Protein AF-A0A1H8XSQ6-F1 (afdb_monomer)

Solvent-accessible surface area (backbone atoms only — not comparable to full-atom values): 17577 Å² total; per-residue (Å²): 137,88,82,88,86,86,89,81,90,85,82,91,80,94,76,82,90,75,93,76,80,83,74,67,70,62,52,58,54,51,51,51,50,52,51,54,62,70,47,54,64,24,29,29,38,31,25,42,84,26,54,38,38,36,43,35,51,24,40,49,48,65,79,37,50,94,35,45,37,33,37,37,33,52,46,86,53,29,71,94,56,48,23,64,68,37,42,53,51,50,44,39,75,55,22,32,74,87,45,48,65,45,48,36,35,34,50,49,42,36,58,62,40,52,78,49,28,74,62,51,9,58,75,60,70,16,73,88,36,49,44,19,32,58,58,74,60,43,30,60,76,71,70,42,52,66,49,77,37,78,46,69,70,36,72,67,43,50,47,51,34,57,76,45,56,20,32,27,37,35,36,51,57,50,94,72,78,64,45,71,70,48,35,63,57,13,83,65,27,35,35,35,54,41,54,22,55,71,51,48,45,24,58,54,66,23,37,49,51,27,59,65,42,96,76,60,66,48,16,19,25,34,23,35,59,44,90,50,78,76,58,30,16,42,68,46,73,47,79,47,94,70,66,95,82,54,23,26,48,58,46,34,29,56,25,34,49,60,34,45,64,56,45,50,55,53,52,55,48,20,42,72,71,73,47,69,78,73,42,56,78,69,76,80,56,79,80,33,65,77,58,40,50,66,55,55,51,49,29,50,75,72,73,46,41,54,59,55,75,66,50,47,50,47,19,67,40,50,33,29,66,130

Sequence (322 aa):
MVNRGYLMRSSIPRAFFRRTDIRLVGKCSREKNLVAEKARLRIALFTLEALPNARAVRRFVADNAARIAFVGLSDPERPSTGGLTGQVRRHLGRSGPGFLPYLAVNFGLPDLARGLAPATQALAGSRDVPEATPLRTLCRRLGLPHATITDVNGPETTGHLRQHRADLILSFHFDQIFDAATLAAAPGGGLNVHPSLLPRHRGPVPTLHALLDETPQFGVTVHRLAPEIDAGGILAQETVALPPDVTASRAAVLLHEAGRPLLERVLVEAERSGALPEGRRVPVLPYCGFPSPAQLRDLKRRGRRLVDAGDLREALSLSLKP

Mean predicted aligned error: 8.47 Å

Structure (mmCIF, N/CA/C/O backbone):
data_AF-A0A1H8XSQ6-F1
#
_entry.id   AF-A0A1H8XSQ6-F1
#
loop_
_atom_site.group_PDB
_atom_site.id
_atom_site.type_symbol
_atom_site.label_atom_id
_atom_site.label_alt_id
_atom_site.label_comp_id
_atom_site.label_asym_id
_atom_site.label_entity_id
_atom_site.label_seq_id
_atom_site.pdbx_PDB_ins_code
_atom_site.Cartn_x
_atom_site.Cartn_y
_atom_site.Cartn_z
_atom_site.occupancy
_atom_site.B_iso_or_equiv
_atom_site.auth_seq_id
_atom_site.auth_comp_id
_atom_site.auth_asym_id
_atom_site.auth_atom_id
_atom_site.pdbx_PDB_model_num
ATOM 1 N N . MET A 1 1 ? -79.400 -34.664 -4.178 1.00 36.75 1 MET A N 1
ATOM 2 C CA . MET A 1 1 ? -78.591 -35.800 -3.676 1.00 36.75 1 MET A CA 1
ATOM 3 C C . MET A 1 1 ? -77.567 -35.222 -2.706 1.00 36.75 1 MET A C 1
ATOM 5 O O . MET A 1 1 ? -76.589 -34.649 -3.146 1.00 36.75 1 MET A O 1
ATOM 9 N N . VAL A 1 2 ? -77.949 -34.924 -1.463 1.00 31.39 2 VAL A N 1
ATOM 10 C CA . VAL A 1 2 ? -77.867 -35.794 -0.270 1.00 31.39 2 VAL A CA 1
ATOM 11 C C . VAL A 1 2 ? -76.475 -36.410 -0.085 1.00 31.39 2 VAL A C 1
ATOM 13 O O . VAL A 1 2 ? -76.190 -37.431 -0.694 1.00 31.39 2 VAL A O 1
ATOM 16 N N . ASN A 1 3 ? -75.672 -35.850 0.828 1.00 27.50 3 ASN A N 1
ATOM 17 C CA . ASN A 1 3 ? -75.312 -36.612 2.024 1.00 27.50 3 ASN A CA 1
ATOM 18 C C . ASN A 1 3 ? -74.966 -35.716 3.231 1.00 27.50 3 ASN A C 1
ATOM 20 O O . ASN A 1 3 ? -74.269 -34.712 3.114 1.00 27.50 3 ASN A O 1
ATOM 24 N N . ARG A 1 4 ? -75.531 -36.114 4.377 1.00 35.56 4 ARG A N 1
ATOM 25 C CA . ARG A 1 4 ? -75.310 -35.648 5.761 1.00 35.56 4 ARG A CA 1
ATOM 26 C C . ARG A 1 4 ? -73.863 -35.980 6.173 1.00 35.56 4 ARG A C 1
ATOM 28 O O . ARG A 1 4 ? -73.291 -36.895 5.604 1.00 35.56 4 ARG A O 1
ATOM 35 N N . GLY A 1 5 ? -73.190 -35.374 7.143 1.00 29.86 5 GLY A N 1
ATOM 36 C CA . GLY A 1 5 ? -73.531 -34.580 8.323 1.00 29.86 5 GLY A CA 1
ATOM 37 C C . GLY A 1 5 ? -72.442 -34.876 9.373 1.00 29.86 5 GLY A C 1
ATOM 38 O O . GLY A 1 5 ? -71.794 -35.905 9.263 1.00 29.86 5 GLY A O 1
ATOM 39 N N . TYR A 1 6 ? -72.201 -33.979 10.331 1.00 31.69 6 TYR A N 1
ATOM 40 C CA . TYR A 1 6 ? -71.983 -34.274 11.761 1.00 31.69 6 TYR A CA 1
ATOM 41 C C . TYR A 1 6 ? -71.671 -32.961 12.499 1.00 31.69 6 TYR A C 1
ATOM 43 O O . TYR A 1 6 ? -70.653 -32.313 12.271 1.00 31.69 6 TYR A O 1
ATOM 51 N N . LEU A 1 7 ? -72.598 -32.570 13.376 1.00 32.84 7 LEU A N 1
ATOM 52 C CA . LEU A 1 7 ? -72.401 -31.576 14.426 1.00 32.84 7 LEU A CA 1
ATOM 53 C C . LEU A 1 7 ? -71.706 -32.253 15.613 1.00 32.84 7 LEU A C 1
ATOM 55 O O . LEU A 1 7 ? -72.159 -33.310 16.044 1.00 32.84 7 LEU A O 1
ATOM 59 N N . MET A 1 8 ? -70.744 -31.572 16.230 1.00 31.00 8 MET A N 1
ATOM 60 C CA . MET A 1 8 ? -70.485 -31.670 17.670 1.00 31.00 8 MET A CA 1
ATOM 61 C C . MET A 1 8 ? -70.149 -30.269 18.189 1.00 31.00 8 MET A C 1
ATOM 63 O O . MET A 1 8 ? -69.201 -29.628 17.741 1.00 31.00 8 MET A O 1
ATOM 67 N N . ARG A 1 9 ? -70.987 -29.777 19.107 1.00 36.34 9 ARG A N 1
ATOM 68 C CA . ARG A 1 9 ? -70.736 -28.591 19.931 1.00 36.34 9 ARG A CA 1
ATOM 69 C C . ARG A 1 9 ? -69.816 -28.994 21.082 1.00 36.34 9 ARG A C 1
ATOM 71 O O . ARG A 1 9 ? -70.093 -29.988 21.743 1.00 36.34 9 ARG A O 1
ATOM 78 N N . SER A 1 10 ? -68.836 -28.160 21.411 1.00 32.66 10 SER A N 1
ATOM 79 C CA . SER A 1 10 ? -68.232 -28.137 22.745 1.00 32.66 10 SER A CA 1
ATOM 80 C C . SER A 1 10 ? -67.852 -26.709 23.130 1.00 32.66 10 SER A C 1
ATOM 82 O O . SER A 1 10 ? -67.419 -25.903 22.311 1.00 32.66 10 SER A O 1
ATOM 84 N N . SER A 1 11 ? -68.104 -26.407 24.389 1.00 32.34 11 SER A N 1
ATOM 85 C CA . SER A 1 11 ? -68.251 -25.102 25.021 1.00 32.34 11 SER A CA 1
ATOM 86 C C . SER A 1 11 ? -67.067 -24.757 25.945 1.00 32.34 11 SER A C 1
ATOM 88 O O . SER A 1 11 ? -66.371 -25.670 26.378 1.00 32.34 11 SER A O 1
ATOM 90 N N . ILE A 1 12 ? -67.003 -23.476 26.375 1.00 37.00 12 ILE A N 1
ATOM 91 C CA . ILE A 1 12 ? -66.309 -22.915 27.578 1.00 37.00 12 ILE A CA 1
ATOM 92 C C . ILE A 1 12 ? -64.835 -22.451 27.343 1.00 37.00 12 ILE A C 1
ATOM 94 O O . ILE A 1 12 ? -64.107 -23.153 26.653 1.00 37.00 12 ILE A O 1
ATOM 98 N N . PRO A 1 13 ? -64.296 -21.362 27.966 1.00 36.56 13 PRO A N 1
ATOM 99 C CA . PRO A 1 13 ? -64.831 -20.031 28.319 1.00 36.56 13 PRO A CA 1
ATOM 100 C C . PRO A 1 13 ? -63.893 -18.845 27.926 1.00 36.56 13 PRO A C 1
ATOM 102 O O . PRO A 1 13 ? -62.706 -19.000 27.649 1.00 36.56 13 PRO A O 1
ATOM 105 N N . ARG A 1 14 ? -64.406 -17.607 28.015 1.00 43.34 14 ARG A N 1
ATOM 106 C CA . ARG A 1 14 ? -63.604 -16.364 28.046 1.00 43.34 14 ARG A CA 1
ATOM 107 C C . ARG A 1 14 ? -62.792 -16.279 29.349 1.00 43.34 14 ARG A C 1
ATOM 109 O O . ARG A 1 14 ? -63.392 -16.236 30.419 1.00 43.34 14 ARG A O 1
ATOM 116 N N . ALA A 1 15 ? -61.467 -16.147 29.259 1.00 34.62 15 ALA A N 1
ATOM 117 C CA . ALA A 1 15 ? -60.598 -15.829 30.394 1.00 34.62 15 ALA A CA 1
ATOM 118 C C . ALA A 1 15 ? -59.695 -14.613 30.096 1.00 34.62 15 ALA A C 1
ATOM 120 O O . ALA A 1 15 ? -58.801 -14.660 29.261 1.00 34.62 15 ALA A O 1
ATOM 121 N N . PHE A 1 16 ? -60.003 -13.513 30.788 1.00 32.00 16 PHE A N 1
ATOM 122 C CA . PHE A 1 16 ? -59.086 -12.571 31.444 1.00 32.00 16 PHE A CA 1
ATOM 123 C C . PHE A 1 16 ? -57.722 -12.266 30.776 1.00 32.00 16 PHE A C 1
ATOM 125 O O . PHE A 1 16 ? -56.713 -12.913 31.043 1.00 32.00 16 PHE A O 1
ATOM 132 N N . PHE A 1 17 ? -57.646 -11.158 30.029 1.00 31.95 17 PHE A N 1
ATOM 133 C CA . PHE A 1 17 ? -56.374 -10.486 29.732 1.00 31.95 17 PHE A CA 1
ATOM 134 C C . PHE A 1 17 ? -55.881 -9.742 30.987 1.00 31.95 17 PHE A C 1
ATOM 136 O O . PHE A 1 17 ? -56.390 -8.669 31.316 1.00 31.95 17 PHE A O 1
ATOM 143 N N . ARG A 1 18 ? -54.872 -10.276 31.690 1.00 32.66 18 ARG A N 1
ATOM 144 C CA . ARG A 1 18 ? -54.046 -9.468 32.604 1.00 32.66 18 ARG A CA 1
ATOM 145 C C . ARG A 1 18 ? -52.914 -8.819 31.812 1.00 32.66 18 ARG A C 1
ATOM 147 O O . ARG A 1 18 ? -52.098 -9.497 31.200 1.00 32.66 18 ARG A O 1
ATOM 154 N N . ARG A 1 19 ? -52.882 -7.484 31.849 1.00 40.53 19 ARG A N 1
ATOM 155 C CA . ARG A 1 19 ? -51.744 -6.646 31.457 1.00 40.53 19 ARG A CA 1
ATOM 156 C C . ARG A 1 19 ? -50.554 -6.942 32.372 1.00 40.53 19 ARG A C 1
ATOM 158 O O . ARG A 1 19 ? -50.522 -6.417 33.478 1.00 40.53 19 ARG A O 1
ATOM 165 N N . THR A 1 20 ? -49.568 -7.683 31.891 1.00 40.84 20 THR A N 1
ATOM 166 C CA . THR A 1 20 ? -48.184 -7.604 32.383 1.00 40.84 20 THR A CA 1
ATOM 167 C C . THR A 1 20 ? -47.249 -8.186 31.324 1.00 40.84 20 THR A C 1
ATOM 169 O O . THR A 1 20 ? -47.636 -9.106 30.618 1.00 40.84 20 THR A O 1
ATOM 172 N N . ASP A 1 21 ? -46.050 -7.610 31.215 1.00 35.81 21 ASP A N 1
ATOM 173 C CA . ASP A 1 21 ? -44.918 -8.027 30.365 1.00 35.81 21 ASP A CA 1
ATOM 174 C C . ASP A 1 21 ? -44.766 -7.414 28.962 1.00 35.81 21 ASP A C 1
ATOM 176 O O . ASP A 1 21 ? -44.547 -8.092 27.966 1.00 35.81 21 ASP A O 1
ATOM 180 N N . ILE A 1 22 ? -44.706 -6.077 28.906 1.00 39.78 22 ILE A N 1
ATOM 181 C CA . ILE A 1 22 ? -44.074 -5.334 27.788 1.00 39.78 22 ILE A CA 1
ATOM 182 C C . ILE A 1 22 ? -42.597 -4.966 28.096 1.00 39.78 22 ILE A C 1
ATOM 184 O O . ILE A 1 22 ? -41.904 -4.372 27.275 1.00 39.78 22 ILE A O 1
ATOM 188 N N . ARG A 1 23 ? -42.035 -5.351 29.255 1.00 36.19 23 ARG A N 1
ATOM 189 C CA . ARG A 1 23 ? -40.666 -4.936 29.652 1.00 36.19 23 ARG A CA 1
ATOM 190 C C . ARG A 1 23 ? -39.525 -5.899 29.292 1.00 36.19 23 ARG A C 1
ATOM 192 O O . ARG A 1 23 ? -38.370 -5.509 29.441 1.00 36.19 23 ARG A O 1
ATOM 199 N N . LEU A 1 24 ? -39.796 -7.101 28.778 1.00 39.38 24 LEU A N 1
ATOM 200 C CA . LEU A 1 24 ? -38.745 -8.096 28.483 1.00 39.38 24 LEU A CA 1
ATOM 201 C C . LEU A 1 24 ? -38.254 -8.100 27.023 1.00 39.38 24 LEU A C 1
ATOM 203 O O . LEU A 1 24 ? -37.136 -8.538 26.759 1.00 39.38 24 LEU A O 1
ATOM 207 N N . VAL A 1 25 ? -39.012 -7.530 26.080 1.00 42.19 25 VAL A N 1
ATOM 208 C CA . VAL A 1 25 ? -38.640 -7.525 24.648 1.00 42.19 25 VAL A CA 1
ATOM 209 C C . VAL A 1 25 ? -37.576 -6.456 24.320 1.00 42.19 25 VAL A C 1
ATOM 211 O O . VAL A 1 25 ? -36.799 -6.615 23.383 1.00 42.19 25 VAL A O 1
ATOM 214 N N . GLY A 1 26 ? -37.465 -5.397 25.134 1.00 36.75 26 GLY A N 1
ATOM 215 C CA . GLY A 1 26 ? -36.504 -4.301 24.925 1.00 36.75 26 GLY A CA 1
ATOM 216 C C . GLY A 1 26 ? -35.084 -4.542 25.459 1.00 36.75 26 GLY A C 1
ATOM 217 O O . GLY A 1 26 ? -34.149 -3.886 25.002 1.00 36.75 26 GLY A O 1
ATOM 218 N N . LYS A 1 27 ? -34.893 -5.475 26.407 1.00 41.41 27 LYS A N 1
ATOM 219 C CA . LYS A 1 27 ? -33.558 -5.823 26.935 1.00 41.41 27 LYS A CA 1
ATOM 220 C C . LYS A 1 27 ? -32.793 -6.746 25.987 1.00 41.41 27 LYS A C 1
ATOM 222 O O . LYS A 1 27 ? -31.638 -6.470 25.695 1.00 41.41 27 LYS A O 1
ATOM 227 N N . CYS A 1 28 ? -33.460 -7.755 25.422 1.00 45.88 28 CYS A N 1
ATOM 228 C CA . CYS A 1 28 ? -32.834 -8.720 24.514 1.00 45.88 28 CYS A CA 1
ATOM 229 C C . CYS A 1 28 ? -32.367 -8.080 23.191 1.00 45.88 28 CYS A C 1
ATOM 231 O O . CYS A 1 28 ? -31.318 -8.455 22.676 1.00 45.88 28 CYS A O 1
ATOM 233 N N . SER A 1 29 ? -33.089 -7.085 22.650 1.00 51.03 29 SER A N 1
ATOM 234 C CA . SER A 1 29 ? -32.652 -6.373 21.435 1.00 51.03 29 SER A CA 1
ATOM 235 C C . SER A 1 29 ? -31.520 -5.379 21.706 1.00 51.03 29 SER A C 1
ATOM 237 O O . SER A 1 29 ? -30.595 -5.291 20.905 1.00 51.03 29 SER A O 1
ATOM 239 N N . ARG A 1 30 ? -31.535 -4.681 22.853 1.00 46.16 30 ARG A N 1
ATOM 240 C CA . ARG A 1 30 ? -30.425 -3.811 23.270 1.00 46.16 30 ARG A CA 1
ATOM 241 C C . ARG A 1 30 ? -29.169 -4.601 23.603 1.00 46.16 30 ARG A C 1
ATOM 243 O O . ARG A 1 30 ? -28.111 -4.184 23.170 1.00 46.16 30 ARG A O 1
ATOM 250 N N . GLU A 1 31 ? -29.265 -5.730 24.301 1.00 45.09 31 GLU A N 1
ATOM 251 C CA . GLU A 1 31 ? -28.113 -6.593 24.595 1.00 45.09 31 GLU A CA 1
ATOM 252 C C . GLU A 1 31 ? -27.569 -7.266 23.333 1.00 45.09 31 GLU A C 1
ATOM 254 O O . GLU A 1 31 ? -26.360 -7.265 23.140 1.00 45.09 31 GLU A O 1
ATOM 259 N N . LYS A 1 32 ? -28.422 -7.744 22.414 1.00 46.38 32 LYS A N 1
ATOM 260 C CA . LYS A 1 32 ? -27.969 -8.242 21.102 1.00 46.38 32 LYS A CA 1
ATOM 261 C C . LYS A 1 32 ? -27.308 -7.152 20.259 1.00 46.38 32 LYS A C 1
ATOM 263 O O . LYS A 1 32 ? -26.291 -7.428 19.639 1.00 46.38 32 LYS A O 1
ATOM 268 N N . ASN A 1 33 ? -27.829 -5.924 20.276 1.00 46.09 33 ASN A N 1
ATOM 269 C CA . ASN A 1 33 ? -27.205 -4.789 19.593 1.00 46.09 33 ASN A CA 1
ATOM 270 C C . ASN A 1 33 ? -25.902 -4.343 20.272 1.00 46.09 33 ASN A C 1
ATOM 272 O O . ASN A 1 33 ? -24.965 -3.988 19.573 1.00 46.09 33 ASN A O 1
ATOM 276 N N . LEU A 1 34 ? -25.800 -4.420 21.603 1.00 43.16 34 LEU A N 1
ATOM 277 C CA . LEU A 1 34 ? -24.568 -4.122 22.341 1.00 43.16 34 LEU A CA 1
ATOM 278 C C . LEU A 1 34 ? -23.496 -5.199 22.119 1.00 43.16 34 LEU A C 1
ATOM 280 O O . LEU A 1 34 ? -22.315 -4.880 22.052 1.00 43.16 34 LEU A O 1
ATOM 284 N N . VAL A 1 35 ? -23.899 -6.470 22.004 1.00 47.19 35 VAL A N 1
ATOM 285 C CA . VAL A 1 35 ? -23.025 -7.604 21.659 1.00 47.19 35 VAL A CA 1
ATOM 286 C C . VAL A 1 35 ? -22.601 -7.529 20.189 1.00 47.19 35 VAL A C 1
ATOM 288 O O . VAL A 1 35 ? -21.437 -7.767 19.893 1.00 47.19 35 VAL A O 1
ATOM 291 N N . ALA A 1 36 ? -23.496 -7.122 19.283 1.00 48.22 36 ALA A N 1
ATOM 292 C CA . ALA A 1 36 ? -23.180 -6.888 17.873 1.00 48.22 36 ALA A CA 1
ATOM 293 C C . ALA A 1 36 ? -22.273 -5.660 17.660 1.00 48.22 36 ALA A C 1
ATOM 295 O O . ALA A 1 36 ? -21.377 -5.714 16.822 1.00 48.22 36 ALA A O 1
ATOM 296 N N . GLU A 1 37 ? -22.438 -4.582 18.438 1.00 48.28 37 GLU A N 1
ATOM 297 C CA . GLU A 1 37 ? -21.493 -3.452 18.458 1.00 48.28 37 GLU A CA 1
ATOM 298 C C . GLU A 1 37 ? -20.144 -3.831 19.082 1.00 48.28 37 GLU A C 1
ATOM 300 O O . GLU A 1 37 ? -19.111 -3.351 18.624 1.00 48.28 37 GLU A O 1
ATOM 305 N N . LYS A 1 38 ? -20.124 -4.714 20.092 1.00 50.00 38 LYS A N 1
ATOM 306 C CA . LYS A 1 38 ? -18.882 -5.243 20.683 1.00 50.00 38 LYS A CA 1
ATOM 307 C C . LYS A 1 38 ? -18.125 -6.219 19.778 1.00 50.00 38 LYS A C 1
ATOM 309 O O . LYS A 1 38 ? -16.949 -6.448 20.029 1.00 50.00 38 LYS A O 1
ATOM 314 N N . ALA A 1 39 ? -18.782 -6.819 18.785 1.00 58.72 39 ALA A N 1
ATOM 315 C CA . ALA A 1 39 ? -18.199 -7.859 17.933 1.00 58.72 39 ALA A CA 1
ATOM 316 C C . ALA A 1 39 ? -17.478 -7.316 16.688 1.00 58.72 39 ALA A C 1
ATOM 318 O O . ALA A 1 39 ? -16.852 -8.083 15.959 1.00 58.72 39 ALA A O 1
ATOM 319 N N . ARG A 1 40 ? -17.587 -6.013 16.406 1.00 79.62 40 ARG A N 1
ATOM 320 C CA . ARG A 1 40 ? -17.101 -5.431 15.154 1.00 79.62 40 ARG A CA 1
ATOM 321 C C . ARG A 1 40 ? -15.715 -4.822 15.346 1.00 79.62 40 ARG A C 1
ATOM 323 O O . ARG A 1 40 ? -15.549 -3.927 16.171 1.00 79.62 40 ARG A O 1
ATOM 330 N N . LEU A 1 41 ? -14.735 -5.303 14.581 1.00 90.06 41 LEU A N 1
ATOM 331 C CA . LEU A 1 41 ? -13.342 -4.864 14.688 1.00 90.06 41 LEU A CA 1
ATOM 332 C C . LEU A 1 41 ? -13.223 -3.369 14.376 1.00 90.06 41 LEU A C 1
ATOM 334 O O . LEU A 1 41 ? -13.628 -2.916 13.303 1.00 90.06 41 LEU A O 1
ATOM 338 N N . ARG A 1 42 ? -12.623 -2.607 15.294 1.00 96.12 42 ARG A N 1
ATOM 339 C CA . ARG A 1 42 ? -12.323 -1.185 15.110 1.00 96.12 42 ARG A CA 1
ATOM 340 C C . ARG A 1 42 ? -10.978 -1.021 14.410 1.00 96.12 42 ARG A C 1
ATOM 342 O O . ARG A 1 42 ? -9.921 -1.218 15.004 1.00 96.12 42 ARG A O 1
ATOM 349 N N . ILE A 1 43 ? -11.012 -0.657 13.136 1.00 98.00 43 ILE A N 1
ATOM 350 C CA . ILE A 1 43 ? -9.840 -0.637 12.258 1.00 98.00 43 ILE A CA 1
ATOM 351 C C . ILE A 1 43 ? -9.169 0.739 12.291 1.00 98.00 43 ILE A C 1
ATOM 353 O O . ILE A 1 43 ? -9.806 1.758 12.015 1.00 98.00 43 ILE A O 1
ATOM 357 N N . ALA A 1 44 ? -7.868 0.766 12.566 1.00 98.56 44 ALA A N 1
ATOM 358 C CA . ALA A 1 44 ? -6.990 1.882 12.241 1.00 98.56 44 ALA A CA 1
ATOM 359 C C . ALA A 1 44 ? -6.315 1.609 10.892 1.00 98.56 44 ALA A C 1
ATOM 361 O O . ALA A 1 44 ? -5.407 0.783 10.792 1.00 98.56 44 ALA A O 1
ATOM 362 N N . LEU A 1 45 ? -6.790 2.279 9.843 1.00 98.81 45 LEU A N 1
ATOM 363 C CA . LEU A 1 45 ? -6.250 2.158 8.491 1.00 98.81 45 LEU A CA 1
ATOM 364 C C . LEU A 1 45 ? -5.046 3.088 8.330 1.00 98.81 45 LEU A C 1
ATOM 366 O O . LEU A 1 45 ? -5.170 4.285 8.558 1.00 98.81 45 LEU A O 1
ATOM 370 N N . PHE A 1 46 ? -3.926 2.561 7.853 1.00 98.75 46 PHE A N 1
ATOM 371 C CA . PHE A 1 46 ? -2.735 3.315 7.484 1.00 98.75 46 PHE A CA 1
ATOM 372 C C . PHE A 1 46 ? -2.437 3.130 6.002 1.00 98.75 46 PHE A C 1
ATOM 374 O O . PHE A 1 46 ? -2.408 2.008 5.490 1.00 98.75 46 PHE A O 1
ATOM 381 N N . THR A 1 47 ? -2.235 4.239 5.297 1.00 98.56 47 THR A N 1
ATOM 382 C CA . THR A 1 47 ? -2.047 4.217 3.846 1.00 98.56 47 THR A CA 1
ATOM 383 C C . THR A 1 47 ? -1.259 5.428 3.357 1.00 98.56 47 THR A C 1
ATOM 385 O O . THR A 1 47 ? -1.412 6.540 3.864 1.00 98.56 47 THR A O 1
ATOM 388 N N . LEU A 1 48 ? -0.406 5.211 2.362 1.00 96.94 48 LEU A N 1
ATOM 389 C CA . LEU A 1 48 ? 0.080 6.250 1.469 1.00 96.94 48 LEU A CA 1
ATOM 390 C C . LEU A 1 48 ? -0.867 6.257 0.264 1.00 96.94 48 LEU A C 1
ATOM 392 O O . LEU A 1 48 ? -0.904 5.305 -0.512 1.00 96.94 48 LEU A O 1
ATOM 396 N N . GLU A 1 49 ? -1.695 7.292 0.136 1.00 96.06 49 GLU A N 1
ATOM 397 C CA . GLU A 1 49 ? -2.624 7.390 -0.992 1.00 96.06 49 GLU A CA 1
ATOM 398 C C . GLU A 1 49 ? -1.856 7.761 -2.267 1.00 96.06 49 GLU A C 1
ATOM 400 O O . GLU A 1 49 ? -1.350 8.873 -2.389 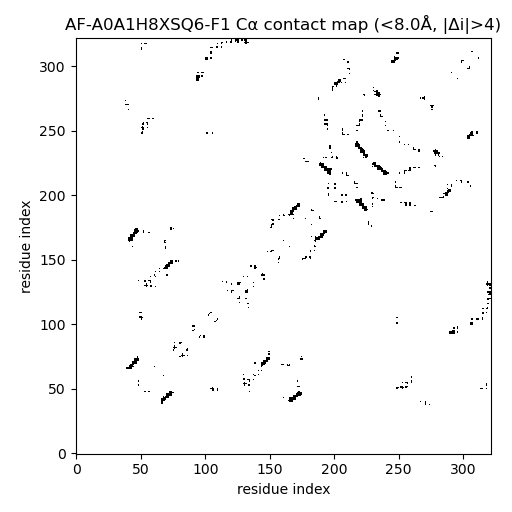1.00 96.06 49 GLU A O 1
ATOM 405 N N . ALA A 1 50 ? -1.819 6.845 -3.228 1.00 95.75 50 ALA A N 1
ATOM 406 C CA . ALA A 1 50 ? -1.123 6.985 -4.499 1.00 95.75 50 ALA A CA 1
AT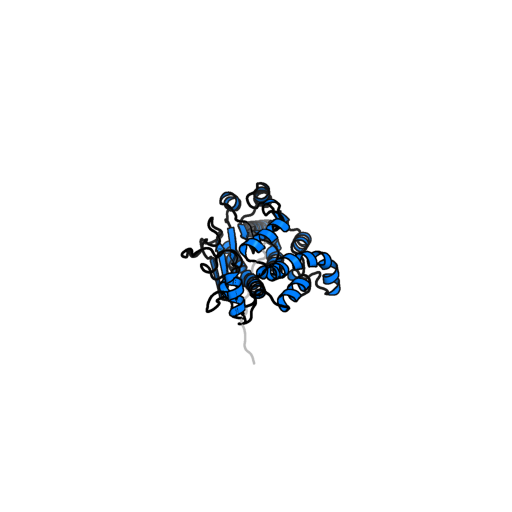OM 407 C C . ALA A 1 50 ? -1.963 6.369 -5.633 1.00 95.75 50 ALA A C 1
ATOM 409 O O . ALA A 1 50 ? -2.967 5.699 -5.384 1.00 95.75 50 ALA A O 1
ATOM 410 N N . LEU A 1 51 ? -1.570 6.562 -6.897 1.00 96.56 51 LEU A N 1
ATOM 411 C CA . LEU A 1 51 ? -2.272 5.944 -8.032 1.00 96.56 51 LEU A CA 1
ATOM 412 C C . LEU A 1 51 ? -2.514 4.429 -7.843 1.00 96.56 51 LEU A C 1
ATOM 414 O O . LEU A 1 51 ? -3.654 4.011 -8.043 1.00 96.56 51 LEU A O 1
ATOM 418 N N . PRO A 1 52 ? -1.526 3.613 -7.402 1.00 97.19 52 PRO A N 1
ATOM 419 C CA . PRO A 1 52 ? -1.689 2.164 -7.287 1.00 97.19 52 PRO A CA 1
ATOM 420 C C . PRO A 1 52 ? -2.824 1.685 -6.387 1.00 97.19 52 PRO A C 1
ATOM 422 O O . PRO A 1 52 ? -3.290 0.567 -6.556 1.00 97.19 52 PRO A O 1
ATOM 425 N N . ASN A 1 53 ? -3.222 2.464 -5.385 1.00 97.44 53 ASN A N 1
ATOM 426 C CA . ASN A 1 53 ? -4.135 2.002 -4.342 1.00 97.44 53 ASN A CA 1
ATOM 427 C C . ASN A 1 53 ? -5.333 2.930 -4.128 1.00 97.44 53 ASN A C 1
ATOM 429 O O . ASN A 1 53 ? -6.303 2.505 -3.507 1.00 97.44 53 ASN A O 1
ATOM 433 N N . ALA A 1 54 ? -5.296 4.174 -4.615 1.00 96.38 54 ALA A N 1
ATOM 434 C CA . ALA A 1 54 ? -6.256 5.210 -4.245 1.00 96.38 54 ALA A CA 1
ATOM 435 C C . ALA A 1 54 ? -7.715 4.778 -4.429 1.00 96.38 54 ALA A C 1
ATOM 437 O O . ALA A 1 54 ? -8.499 4.892 -3.489 1.00 96.38 54 ALA A O 1
ATOM 438 N N . ARG A 1 55 ? -8.093 4.233 -5.593 1.00 95.81 55 ARG A N 1
ATOM 439 C CA . ARG A 1 55 ? -9.476 3.779 -5.834 1.00 95.81 55 ARG A CA 1
ATOM 440 C C . ARG A 1 55 ? -9.866 2.628 -4.907 1.00 95.81 55 ARG A C 1
ATOM 442 O O . ARG A 1 55 ? -10.915 2.695 -4.268 1.00 95.81 55 ARG A O 1
ATOM 449 N N . ALA A 1 56 ? -8.998 1.625 -4.768 1.00 97.75 56 ALA A N 1
ATOM 450 C CA . ALA A 1 56 ? -9.228 0.471 -3.902 1.00 97.75 56 ALA A CA 1
ATOM 451 C C . ALA A 1 56 ? -9.392 0.874 -2.427 1.00 97.75 56 ALA A C 1
ATOM 453 O O . ALA A 1 56 ? -10.336 0.438 -1.767 1.00 97.75 56 ALA A O 1
ATOM 454 N N . VAL A 1 57 ? -8.521 1.752 -1.924 1.00 98.38 57 VAL A N 1
ATOM 455 C CA . VAL A 1 57 ? -8.558 2.247 -0.543 1.00 98.38 57 VAL A CA 1
ATOM 456 C C . VAL A 1 57 ? -9.769 3.140 -0.308 1.00 98.38 57 VAL A C 1
ATOM 458 O O . VAL A 1 57 ? -10.478 2.942 0.672 1.00 98.38 57 VAL A O 1
ATOM 461 N N . ARG A 1 58 ? -10.063 4.094 -1.198 1.00 97.75 58 ARG A N 1
ATOM 462 C CA . ARG A 1 58 ? -11.256 4.951 -1.076 1.00 97.75 58 ARG A CA 1
ATOM 463 C C . ARG A 1 58 ? -12.531 4.119 -1.049 1.00 97.75 58 ARG A C 1
ATOM 465 O O . ARG A 1 58 ? -13.400 4.358 -0.212 1.00 97.75 58 ARG A O 1
ATOM 472 N N . ARG A 1 59 ? -12.624 3.108 -1.920 1.00 97.75 59 ARG A N 1
ATOM 473 C CA . ARG A 1 59 ? -13.759 2.189 -1.918 1.00 97.75 59 ARG A CA 1
ATOM 474 C C . ARG A 1 59 ? -13.831 1.382 -0.627 1.00 97.75 59 ARG A C 1
ATOM 476 O O . ARG A 1 59 ? -14.893 1.319 -0.022 1.00 97.75 59 ARG A O 1
ATOM 483 N N . PHE A 1 60 ? -12.705 0.833 -0.172 1.00 98.38 60 PHE A N 1
ATOM 484 C CA . PHE A 1 60 ? -12.631 0.140 1.112 1.00 98.38 60 PHE A CA 1
ATOM 485 C C . PHE A 1 60 ? -13.127 1.029 2.258 1.00 98.38 60 PHE A C 1
ATOM 487 O O . PHE A 1 60 ? -13.954 0.582 3.045 1.00 98.38 60 PHE A O 1
ATOM 494 N N . VAL A 1 61 ? -12.690 2.291 2.319 1.00 98.44 61 VAL A N 1
ATOM 495 C CA . VAL A 1 61 ? -13.112 3.244 3.354 1.00 98.44 61 VAL A CA 1
ATOM 496 C C . VAL A 1 61 ? -14.606 3.537 3.300 1.00 98.44 61 VAL A C 1
ATOM 498 O O . VAL A 1 61 ? -15.245 3.579 4.348 1.00 98.44 61 VAL A O 1
ATOM 501 N N . ALA A 1 62 ? -15.178 3.701 2.109 1.00 97.56 62 ALA A N 1
ATOM 502 C CA . ALA A 1 62 ? -16.617 3.898 1.966 1.00 97.56 62 ALA A CA 1
ATOM 503 C C . ALA A 1 62 ? -17.421 2.663 2.398 1.00 97.56 62 ALA A C 1
ATOM 505 O O . ALA A 1 62 ? -18.369 2.796 3.170 1.00 97.56 62 ALA A O 1
ATOM 506 N N . ASP A 1 63 ? -17.012 1.469 1.961 1.00 97.12 63 ASP A N 1
ATOM 507 C CA . ASP A 1 63 ? -17.685 0.207 2.294 1.00 97.12 63 ASP A CA 1
ATOM 508 C C . ASP A 1 63 ? -17.563 -0.129 3.798 1.00 97.12 63 ASP A C 1
ATOM 510 O O . ASP A 1 63 ? -18.451 -0.753 4.380 1.00 97.12 63 ASP A O 1
ATOM 514 N N . ASN A 1 64 ? -16.477 0.311 4.448 1.00 97.19 64 ASN A N 1
ATOM 515 C CA . ASN A 1 64 ? -16.130 -0.030 5.829 1.00 97.19 64 ASN A CA 1
ATOM 516 C C . ASN A 1 64 ? -16.182 1.151 6.808 1.00 97.19 64 ASN A C 1
ATOM 518 O O . ASN A 1 64 ? -15.638 1.048 7.907 1.00 97.19 64 ASN A O 1
ATOM 522 N N . ALA A 1 65 ? -16.861 2.252 6.473 1.00 96.75 65 ALA A N 1
ATOM 523 C CA . ALA A 1 65 ? -16.895 3.454 7.313 1.00 96.75 65 ALA A CA 1
ATOM 524 C C . ALA A 1 65 ? -17.313 3.158 8.768 1.00 96.75 65 ALA A C 1
ATOM 526 O O . ALA A 1 65 ? -16.719 3.676 9.706 1.00 96.75 65 ALA A O 1
ATOM 527 N N . ALA A 1 66 ? -18.271 2.246 8.967 1.00 94.81 66 ALA A N 1
ATOM 528 C CA . ALA A 1 66 ? -18.731 1.838 10.297 1.00 94.81 66 ALA A CA 1
ATOM 529 C C . ALA A 1 66 ? -17.702 1.020 11.109 1.00 94.81 66 ALA A C 1
ATOM 531 O O . ALA A 1 66 ? -17.853 0.895 12.322 1.00 94.81 66 ALA A O 1
ATOM 532 N N . ARG A 1 67 ? -16.686 0.437 10.457 1.00 94.50 67 ARG A N 1
ATOM 533 C CA . ARG A 1 67 ? -15.599 -0.327 11.095 1.00 94.50 67 ARG A CA 1
ATOM 534 C C . ARG A 1 67 ? -14.348 0.516 11.332 1.00 94.50 67 ARG A C 1
ATOM 536 O O . ARG A 1 67 ? -13.509 0.152 12.149 1.00 94.50 67 ARG A O 1
ATOM 543 N N . ILE A 1 68 ? -14.188 1.626 10.616 1.00 98.06 68 ILE A N 1
ATOM 544 C CA . ILE A 1 68 ? -12.974 2.440 10.677 1.00 98.06 68 ILE A CA 1
ATOM 545 C C . ILE A 1 68 ? -13.034 3.372 11.883 1.00 98.06 68 ILE A C 1
ATOM 547 O O . ILE A 1 68 ? -13.873 4.264 11.974 1.00 98.06 68 ILE A O 1
ATOM 551 N N . ALA A 1 69 ? -12.097 3.180 12.803 1.00 97.88 69 ALA A N 1
ATOM 552 C CA . ALA A 1 69 ? -11.920 4.030 13.969 1.00 97.88 69 ALA A CA 1
ATOM 553 C C . ALA A 1 69 ? -11.032 5.245 13.677 1.00 97.88 69 ALA A C 1
ATOM 555 O O . ALA A 1 69 ? -11.235 6.309 14.261 1.00 97.88 69 ALA A O 1
ATOM 556 N N . PHE A 1 70 ? -10.048 5.081 12.790 1.00 98.38 70 PHE A N 1
ATOM 557 C CA . PHE A 1 70 ? -9.064 6.105 12.457 1.00 98.38 70 PHE A CA 1
ATOM 558 C C . PHE A 1 70 ? -8.422 5.835 11.089 1.00 98.38 70 PHE A C 1
ATOM 560 O O . PHE A 1 70 ? -8.213 4.678 10.718 1.00 98.38 70 PHE A O 1
ATOM 567 N N . VAL A 1 71 ? -8.077 6.899 10.358 1.00 98.81 71 VAL A N 1
ATOM 568 C CA . VAL A 1 71 ? -7.297 6.828 9.112 1.00 98.81 71 VAL A CA 1
ATOM 569 C C . VAL A 1 71 ? -5.996 7.626 9.243 1.00 98.81 71 VAL A C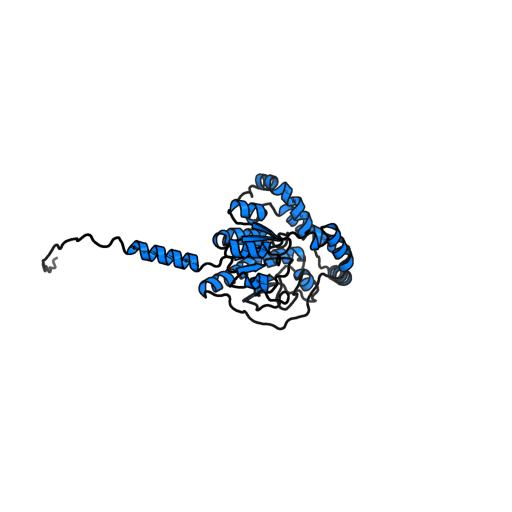 1
ATOM 571 O O . VAL A 1 71 ? -6.006 8.856 9.276 1.00 98.81 71 VAL A O 1
ATOM 574 N N . GLY A 1 72 ? -4.866 6.926 9.268 1.00 98.50 72 GLY A N 1
ATOM 575 C CA . GLY A 1 72 ? -3.526 7.493 9.182 1.00 98.50 72 GLY A CA 1
ATOM 576 C C . GLY A 1 72 ? -3.068 7.625 7.729 1.00 98.50 72 GLY A C 1
ATOM 577 O O . GLY A 1 72 ? -2.867 6.630 7.033 1.00 98.50 72 GLY A O 1
ATOM 578 N N . LEU A 1 73 ? -2.889 8.859 7.266 1.00 98.19 73 LEU A N 1
ATOM 579 C CA . LEU A 1 73 ? -2.368 9.168 5.934 1.00 98.19 73 LEU A CA 1
ATOM 580 C C . LEU A 1 73 ? -0.868 9.410 6.034 1.00 98.19 73 LEU A C 1
ATOM 582 O O . LEU A 1 73 ? -0.463 10.332 6.735 1.00 98.19 73 LEU A O 1
ATOM 586 N N . SER A 1 74 ? -0.041 8.630 5.344 1.00 96.12 74 SER A N 1
ATOM 587 C CA . SER A 1 74 ? 1.400 8.896 5.356 1.00 96.12 74 SER A CA 1
ATOM 588 C C . SER A 1 74 ? 1.724 10.239 4.709 1.00 96.12 74 SER A C 1
ATOM 590 O O . SER A 1 74 ? 1.101 10.624 3.717 1.00 96.12 74 SER A O 1
ATOM 592 N N . ASP A 1 75 ? 2.731 10.918 5.247 1.00 90.12 75 ASP A N 1
ATOM 593 C CA . ASP A 1 75 ? 3.431 11.988 4.547 1.00 90.12 75 ASP A CA 1
ATOM 594 C C . ASP A 1 75 ? 4.696 11.412 3.892 1.00 90.12 75 ASP A C 1
ATOM 596 O O . ASP A 1 75 ? 5.690 11.181 4.595 1.00 90.12 75 ASP A O 1
ATOM 600 N N . PRO A 1 76 ? 4.696 11.151 2.571 1.00 85.25 76 PRO A N 1
ATOM 601 C CA . PRO A 1 76 ? 5.881 10.639 1.897 1.00 85.25 76 PRO A CA 1
ATOM 602 C C . PRO A 1 76 ? 7.027 11.654 1.957 1.00 85.25 76 PRO A C 1
ATOM 604 O O . PRO A 1 76 ? 8.180 11.250 2.029 1.00 85.25 76 PRO A O 1
ATOM 607 N N . GLU A 1 77 ? 6.735 12.958 1.991 1.00 86.88 77 GLU A N 1
ATOM 608 C CA . GLU A 1 77 ? 7.695 14.070 1.985 1.00 86.88 77 GLU A CA 1
ATOM 609 C C . GLU A 1 77 ? 8.079 14.554 3.388 1.00 86.88 77 GLU A C 1
ATOM 611 O O . GLU A 1 77 ? 8.686 15.614 3.553 1.00 86.88 77 GLU A O 1
ATOM 616 N N . ARG A 1 78 ? 7.807 13.742 4.409 1.00 89.81 78 ARG A N 1
ATOM 617 C CA . ARG A 1 78 ? 8.154 14.042 5.799 1.00 89.81 78 ARG A CA 1
ATOM 618 C C . ARG A 1 78 ? 9.647 14.372 5.984 1.00 89.81 78 ARG A C 1
ATOM 620 O O . ARG A 1 78 ? 10.500 13.742 5.340 1.00 89.81 78 ARG A O 1
ATOM 627 N N . PRO A 1 79 ? 10.013 15.266 6.927 1.00 84.75 79 PRO A N 1
ATOM 628 C CA . PRO A 1 79 ? 11.400 15.700 7.137 1.00 84.75 79 PRO A CA 1
ATOM 629 C C . PRO A 1 79 ? 12.403 14.561 7.365 1.00 84.75 79 PRO A C 1
ATOM 631 O O . PRO A 1 79 ? 13.521 14.617 6.856 1.00 84.75 79 PRO A O 1
ATOM 634 N N . SER A 1 80 ? 11.995 13.489 8.054 1.00 85.62 80 SER A N 1
ATOM 635 C CA . SER A 1 80 ? 12.835 12.309 8.317 1.00 85.62 80 SER A CA 1
ATOM 636 C C . SER A 1 80 ? 13.281 11.577 7.043 1.00 85.62 80 SER A C 1
ATOM 638 O O . SER A 1 80 ? 14.290 10.874 7.050 1.00 85.62 80 SER A O 1
ATOM 640 N N . THR A 1 81 ? 12.587 11.775 5.918 1.00 84.56 81 THR A N 1
ATOM 641 C CA . THR A 1 81 ? 12.979 11.225 4.610 1.00 84.56 81 THR A CA 1
ATOM 642 C C . THR A 1 81 ? 13.858 12.173 3.790 1.00 84.56 81 THR A C 1
ATOM 644 O O . THR A 1 81 ? 14.349 11.765 2.730 1.00 84.56 81 THR A O 1
ATOM 647 N N . GLY A 1 82 ? 14.113 13.391 4.281 1.00 85.69 82 GLY A N 1
ATOM 648 C CA . GLY A 1 82 ? 14.810 14.461 3.566 1.00 85.69 82 GLY A CA 1
ATOM 649 C C . GLY A 1 82 ? 13.908 15.288 2.644 1.00 85.69 82 GLY A C 1
ATOM 650 O O . GLY A 1 82 ? 14.422 15.958 1.749 1.00 85.69 82 GLY A O 1
ATOM 651 N N . GLY A 1 83 ? 12.584 15.219 2.821 1.00 89.94 83 GLY A N 1
ATOM 652 C CA . GLY A 1 83 ? 11.624 15.920 1.970 1.00 89.94 83 GLY A CA 1
ATOM 653 C C . GLY A 1 83 ? 11.573 15.390 0.537 1.00 89.94 83 GLY A C 1
ATOM 654 O O . GLY A 1 83 ? 12.155 14.350 0.207 1.00 89.94 83 GLY A O 1
ATOM 655 N N . LEU A 1 84 ? 10.901 16.132 -0.342 1.00 87.12 84 LEU A N 1
ATOM 656 C CA . LEU A 1 84 ? 10.830 15.813 -1.770 1.00 87.12 84 LEU A CA 1
ATOM 657 C C . LEU A 1 84 ? 12.226 15.731 -2.413 1.00 87.12 84 LEU A C 1
ATOM 659 O O . LEU A 1 84 ? 12.546 14.772 -3.116 1.00 87.12 84 LEU A O 1
ATOM 663 N N . THR A 1 85 ? 13.099 16.705 -2.138 1.00 87.50 85 THR A N 1
ATOM 664 C CA . THR A 1 85 ? 14.446 16.773 -2.731 1.00 87.50 85 THR A CA 1
ATOM 665 C C . THR A 1 85 ? 15.333 15.611 -2.283 1.00 87.50 85 THR A C 1
ATOM 667 O O . THR A 1 85 ? 16.002 14.984 -3.111 1.00 87.50 85 THR A O 1
ATOM 670 N N . GLY A 1 86 ? 15.311 15.271 -0.990 1.00 90.25 86 GLY A N 1
ATOM 671 C CA . GLY A 1 86 ? 16.047 14.138 -0.437 1.00 90.25 86 GLY A CA 1
ATOM 672 C C . GLY A 1 86 ? 15.574 12.803 -1.005 1.00 90.25 86 GLY A C 1
ATOM 673 O O . GLY A 1 86 ? 16.400 11.959 -1.363 1.00 90.25 86 GLY A O 1
ATOM 674 N N . GLN A 1 87 ? 14.262 12.625 -1.170 1.00 88.50 87 GLN A N 1
ATOM 675 C CA . GLN A 1 87 ? 13.706 11.433 -1.808 1.00 88.50 87 GLN A CA 1
ATOM 676 C C . GLN A 1 87 ? 14.114 11.308 -3.273 1.00 88.50 87 GLN A C 1
ATOM 678 O O . GLN A 1 87 ? 14.623 10.257 -3.668 1.00 88.50 87 GLN A O 1
ATOM 683 N N . VAL A 1 88 ? 13.957 12.370 -4.068 1.00 89.75 88 VAL A N 1
ATOM 684 C CA . VAL A 1 88 ? 14.363 12.366 -5.481 1.00 89.75 88 VAL A CA 1
ATOM 685 C C . VAL A 1 88 ? 15.846 12.024 -5.604 1.00 89.75 88 VAL A C 1
ATOM 687 O O . VAL A 1 88 ? 16.202 11.121 -6.362 1.00 89.75 88 VAL A O 1
ATOM 690 N N . ARG A 1 89 ? 16.715 12.648 -4.796 1.00 92.69 89 ARG A N 1
ATOM 691 C CA . ARG A 1 89 ? 18.152 12.336 -4.768 1.00 92.69 89 ARG A CA 1
ATOM 692 C C . ARG A 1 89 ? 18.419 10.871 -4.410 1.00 92.69 89 ARG A C 1
ATOM 694 O O . ARG A 1 89 ? 19.246 10.232 -5.059 1.00 92.69 89 ARG A O 1
ATOM 701 N N . ARG A 1 90 ? 17.718 10.317 -3.414 1.00 92.50 90 ARG A N 1
ATOM 702 C CA . ARG A 1 90 ? 17.852 8.907 -3.002 1.00 92.50 90 ARG A CA 1
ATOM 703 C C . ARG A 1 90 ? 17.453 7.953 -4.129 1.00 92.50 90 ARG A C 1
ATOM 705 O O . ARG A 1 90 ? 18.169 6.990 -4.399 1.00 92.50 90 ARG A O 1
ATOM 712 N N . HIS A 1 91 ? 16.338 8.219 -4.805 1.00 93.50 91 HIS A N 1
ATOM 713 C CA . HIS A 1 91 ? 15.885 7.403 -5.930 1.00 93.50 91 HIS A CA 1
ATOM 714 C C . HIS A 1 91 ? 16.801 7.526 -7.147 1.00 93.50 91 HIS A C 1
ATOM 716 O O . HIS A 1 91 ? 17.101 6.509 -7.768 1.00 93.50 91 HIS A O 1
ATOM 722 N N . LEU A 1 92 ? 17.310 8.721 -7.450 1.00 94.38 92 LEU A N 1
ATOM 723 C CA . LEU A 1 92 ? 18.305 8.915 -8.502 1.00 94.38 92 LEU A CA 1
ATOM 724 C C . LEU A 1 92 ? 19.591 8.137 -8.217 1.00 94.38 92 LEU A C 1
ATOM 726 O O . LEU A 1 92 ? 20.072 7.431 -9.097 1.00 94.38 92 LEU A O 1
ATOM 730 N N . GLY A 1 93 ? 20.108 8.205 -6.987 1.00 95.19 93 GLY A N 1
ATOM 731 C CA . GLY A 1 93 ? 21.312 7.466 -6.601 1.00 95.19 93 GLY A CA 1
ATOM 732 C C . GLY A 1 93 ? 21.130 5.945 -6.649 1.00 95.19 93 GLY A C 1
ATOM 733 O O . GLY A 1 93 ? 22.028 5.230 -7.079 1.00 95.19 93 GLY A O 1
ATOM 734 N N . ARG A 1 94 ? 19.958 5.442 -6.242 1.00 95.56 94 ARG A N 1
ATOM 735 C CA . ARG A 1 94 ? 19.682 3.999 -6.150 1.00 95.56 94 ARG A CA 1
ATOM 736 C C . ARG A 1 94 ? 19.224 3.362 -7.461 1.00 95.56 94 ARG A C 1
ATOM 738 O O . ARG A 1 94 ? 19.633 2.249 -7.767 1.00 95.56 94 ARG A O 1
ATOM 745 N N . SER A 1 95 ? 18.337 4.033 -8.190 1.00 96.88 95 SER A N 1
ATOM 746 C CA . SER A 1 95 ? 17.594 3.479 -9.332 1.00 96.88 95 SER A CA 1
ATOM 747 C C . SER A 1 95 ? 17.893 4.206 -10.645 1.00 96.88 95 SER A C 1
ATOM 749 O O . SER A 1 95 ? 17.600 3.684 -11.720 1.00 96.88 95 SER A O 1
ATOM 751 N N . GLY A 1 96 ? 18.526 5.381 -10.587 1.00 96.56 96 GLY A N 1
ATOM 752 C CA . GLY A 1 96 ? 18.802 6.213 -11.754 1.00 96.56 96 GLY A CA 1
ATOM 753 C C . GLY A 1 96 ? 17.563 6.947 -12.290 1.00 96.56 96 GLY A C 1
ATOM 754 O O . GLY A 1 96 ? 16.441 6.745 -11.817 1.00 96.56 96 GLY A O 1
ATOM 755 N N . PRO A 1 97 ? 17.739 7.795 -13.319 1.00 96.12 97 PRO A N 1
ATOM 756 C CA . PRO A 1 97 ? 16.663 8.626 -13.865 1.00 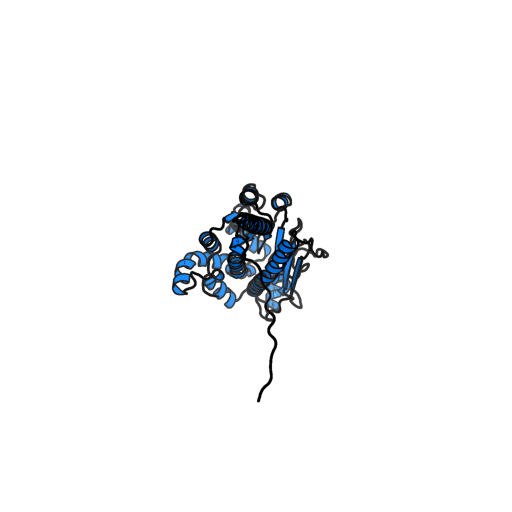96.12 97 PRO A CA 1
ATOM 757 C C . PRO A 1 97 ? 15.544 7.822 -14.543 1.00 96.12 97 PRO A C 1
ATOM 759 O O . PRO A 1 97 ? 14.417 8.299 -14.636 1.00 96.12 97 PRO A O 1
ATOM 762 N N . GLY A 1 98 ? 15.813 6.580 -14.964 1.00 95.50 98 GLY A N 1
ATOM 763 C CA . GLY A 1 98 ? 14.811 5.702 -15.582 1.00 95.50 98 GLY A CA 1
ATOM 764 C C . GLY A 1 98 ? 13.635 5.339 -14.668 1.00 95.50 98 GLY A C 1
ATOM 765 O O . GLY A 1 98 ? 12.612 4.872 -15.158 1.00 95.50 98 GLY A O 1
ATOM 766 N N . PHE A 1 99 ? 13.757 5.572 -13.357 1.00 97.06 99 PHE A N 1
ATOM 767 C CA . PHE A 1 99 ? 12.685 5.345 -12.388 1.00 97.06 99 PHE A CA 1
ATOM 768 C C . PHE A 1 99 ? 11.781 6.570 -12.173 1.00 97.06 99 PHE A C 1
ATOM 770 O O . PHE A 1 99 ? 10.679 6.432 -11.645 1.00 97.06 99 PHE A O 1
ATOM 777 N N . LEU A 1 100 ? 12.208 7.767 -12.596 1.00 95.06 100 LEU A N 1
ATOM 778 C CA . LEU A 1 100 ? 11.448 9.003 -12.381 1.00 95.06 100 LEU A CA 1
ATOM 779 C C . LEU A 1 100 ? 10.047 8.987 -13.012 1.00 95.06 100 LEU A C 1
ATOM 781 O O . LEU A 1 100 ? 9.125 9.427 -12.331 1.00 95.06 100 LEU A O 1
ATOM 785 N N . PRO A 1 101 ? 9.824 8.454 -14.234 1.00 96.00 101 PRO A N 1
ATOM 786 C CA . PRO A 1 101 ? 8.474 8.379 -14.794 1.00 96.00 101 PRO A CA 1
ATOM 787 C C . PRO A 1 101 ? 7.521 7.560 -13.920 1.00 96.00 101 PRO A C 1
ATOM 789 O O . PRO A 1 101 ? 6.374 7.949 -13.728 1.00 96.00 101 PRO A O 1
ATOM 792 N N . TYR A 1 102 ? 8.011 6.464 -13.331 1.00 96.94 102 TYR A N 1
ATOM 793 C CA . TYR A 1 102 ? 7.224 5.652 -12.406 1.00 96.94 102 TYR A CA 1
ATOM 794 C C . TYR A 1 102 ? 6.860 6.436 -11.142 1.00 96.94 102 TYR A C 1
ATOM 796 O O . TYR A 1 102 ? 5.707 6.403 -10.719 1.00 96.94 102 TYR A O 1
ATOM 804 N N . LEU A 1 103 ? 7.811 7.171 -10.558 1.00 94.94 103 LEU A N 1
ATOM 805 C CA . LEU A 1 103 ? 7.549 8.006 -9.381 1.00 94.94 103 LEU A CA 1
ATOM 806 C C . LEU A 1 103 ? 6.558 9.136 -9.682 1.00 94.94 103 LEU A C 1
ATOM 808 O O . LEU A 1 103 ? 5.625 9.360 -8.915 1.00 94.94 103 LEU A O 1
ATOM 812 N N . ALA A 1 104 ? 6.737 9.819 -10.813 1.00 94.56 104 ALA A N 1
ATOM 813 C CA . ALA A 1 104 ? 5.873 10.913 -11.230 1.00 94.56 104 ALA A CA 1
ATOM 814 C C . ALA A 1 104 ? 4.433 10.437 -11.449 1.00 94.56 104 ALA A C 1
ATOM 816 O O . ALA A 1 104 ? 3.512 11.029 -10.901 1.00 94.56 104 ALA A O 1
ATOM 817 N N . VAL A 1 105 ? 4.230 9.349 -12.193 1.00 96.44 105 VAL A N 1
ATOM 818 C CA . VAL A 1 105 ? 2.890 8.812 -12.475 1.00 96.44 105 VAL A CA 1
ATOM 819 C C . VAL A 1 105 ? 2.208 8.289 -11.215 1.00 96.44 105 VAL A C 1
ATOM 821 O O . VAL A 1 105 ? 1.028 8.559 -11.012 1.00 96.44 105 VAL A O 1
ATOM 824 N N . ASN A 1 106 ? 2.931 7.565 -10.357 1.00 96.00 106 ASN A N 1
ATOM 825 C CA . ASN A 1 106 ? 2.293 6.910 -9.219 1.00 96.00 106 ASN A CA 1
ATOM 826 C C . ASN A 1 106 ? 2.080 7.831 -8.015 1.00 96.00 106 ASN A C 1
ATOM 828 O O . ASN A 1 106 ? 1.089 7.654 -7.311 1.00 96.00 106 ASN A O 1
ATOM 832 N N . PHE A 1 107 ? 2.977 8.791 -7.778 1.00 92.12 107 PHE A N 1
ATOM 833 C CA . PHE A 1 107 ? 2.977 9.603 -6.556 1.00 92.12 107 PHE A CA 1
ATOM 834 C C . PHE A 1 107 ? 2.837 11.105 -6.848 1.00 92.12 107 PHE A C 1
ATOM 836 O O . PHE A 1 107 ? 1.958 11.751 -6.294 1.00 92.12 107 PHE A O 1
ATOM 843 N N . GLY A 1 108 ? 3.625 11.661 -7.775 1.00 88.81 108 GLY A N 1
ATOM 844 C CA . GLY A 1 108 ? 3.653 13.116 -8.003 1.00 88.81 108 GLY A CA 1
ATOM 845 C C . GLY A 1 108 ? 2.417 13.694 -8.710 1.00 88.81 108 GLY A C 1
ATOM 846 O O . GLY A 1 108 ? 1.809 14.654 -8.243 1.00 88.81 108 GLY A O 1
ATOM 847 N N . LEU A 1 109 ? 2.026 13.128 -9.855 1.00 88.75 109 LEU A N 1
ATOM 848 C CA . LEU A 1 109 ? 0.909 13.626 -10.666 1.00 88.75 109 LEU A CA 1
ATOM 849 C C . LEU A 1 109 ? -0.451 13.526 -9.959 1.00 88.75 109 LEU A C 1
ATOM 851 O O . LEU A 1 109 ? -1.202 14.501 -10.037 1.00 88.75 109 LEU A O 1
ATOM 855 N N . PRO A 1 110 ? -0.788 12.427 -9.252 1.00 85.06 110 PRO A N 1
ATOM 856 C CA . PRO A 1 110 ? -2.009 12.364 -8.453 1.00 85.06 110 PRO A CA 1
ATOM 857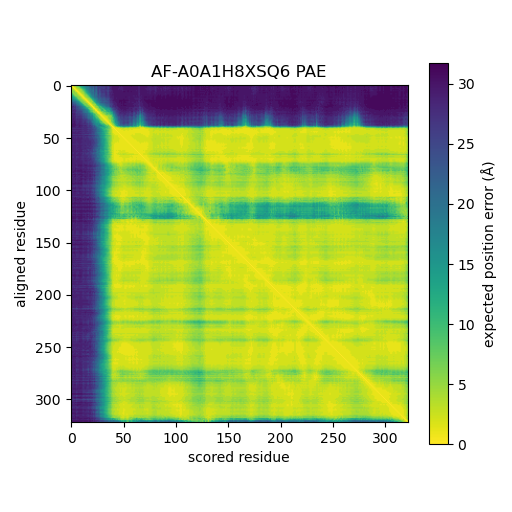 C C . PRO A 1 110 ? -2.112 13.490 -7.419 1.00 85.06 110 PRO A C 1
ATOM 859 O O . PRO A 1 110 ? -3.186 14.072 -7.250 1.00 85.06 110 PRO A O 1
ATOM 862 N N . ASP A 1 111 ? -0.999 13.830 -6.764 1.00 83.38 111 ASP A N 1
ATOM 863 C CA . ASP A 1 111 ? -0.952 14.890 -5.759 1.00 83.38 111 ASP A CA 1
ATOM 864 C C . ASP A 1 111 ? -1.177 16.272 -6.379 1.00 83.38 111 ASP A C 1
ATOM 866 O O . ASP A 1 111 ? -1.991 17.048 -5.869 1.00 83.38 111 ASP A O 1
ATOM 870 N N . LEU A 1 112 ? -0.552 16.544 -7.529 1.00 83.44 112 LEU A N 1
ATOM 871 C CA . LEU A 1 112 ? -0.784 17.767 -8.306 1.00 83.44 112 LEU A CA 1
ATOM 872 C C . LEU A 1 112 ? -2.242 17.870 -8.784 1.00 83.44 112 LEU A C 1
ATOM 874 O O . LEU A 1 112 ? -2.872 18.923 -8.663 1.00 83.44 112 LEU A O 1
ATOM 878 N N . ALA A 1 113 ? -2.812 16.769 -9.280 1.00 80.94 113 ALA A N 1
ATOM 879 C CA . ALA A 1 113 ? -4.193 16.723 -9.755 1.00 80.94 113 ALA A CA 1
ATOM 880 C C . ALA A 1 113 ? -5.220 16.881 -8.617 1.00 80.94 113 ALA A C 1
ATOM 882 O O . ALA A 1 113 ? -6.339 17.348 -8.856 1.00 80.94 113 ALA A O 1
ATOM 883 N N . ARG A 1 114 ? -4.857 16.551 -7.366 1.00 79.69 114 ARG A N 1
ATOM 884 C CA . ARG A 1 114 ? -5.749 16.642 -6.196 1.00 79.69 114 ARG A CA 1
ATOM 885 C C . ARG A 1 114 ? -6.274 18.063 -5.968 1.00 79.69 114 ARG A C 1
ATOM 887 O O . ARG A 1 114 ? -7.424 18.215 -5.557 1.00 79.69 114 ARG A O 1
ATOM 894 N N . GLY A 1 115 ? -5.480 19.093 -6.272 1.00 76.44 115 GLY A N 1
ATOM 895 C CA . GLY A 1 115 ? -5.901 20.497 -6.160 1.00 76.44 115 GLY A CA 1
ATOM 896 C C . GLY A 1 115 ? -7.050 20.871 -7.104 1.00 76.44 115 GLY A C 1
ATOM 897 O O . GLY A 1 115 ? -7.902 21.684 -6.753 1.00 76.44 115 GLY A O 1
ATOM 898 N N . LEU A 1 116 ? -7.126 20.224 -8.271 1.00 78.94 116 LEU A N 1
ATOM 899 C CA . LEU A 1 116 ? -8.171 20.451 -9.275 1.00 78.94 116 LEU A CA 1
ATOM 900 C C . LEU A 1 116 ? -9.407 19.560 -9.068 1.00 78.94 116 LEU A C 1
ATOM 902 O O . LEU A 1 116 ? -10.441 19.793 -9.698 1.00 78.94 116 LEU A O 1
ATOM 906 N N . ALA A 1 117 ? -9.325 18.570 -8.170 1.00 78.81 117 ALA A N 1
ATOM 907 C CA . ALA A 1 117 ? -10.357 17.556 -7.971 1.00 78.81 117 ALA A CA 1
ATOM 908 C C . ALA A 1 117 ? -11.776 18.125 -7.748 1.00 78.81 117 ALA A C 1
ATOM 910 O O . ALA A 1 117 ? -12.696 17.634 -8.395 1.00 78.81 117 ALA A O 1
ATOM 911 N N . PRO A 1 118 ? -12.018 19.166 -6.921 1.00 78.56 118 PRO A N 1
ATOM 912 C CA . PRO A 1 118 ? -13.384 19.657 -6.697 1.00 78.56 118 PRO A CA 1
ATOM 913 C C . PRO A 1 118 ? -14.073 20.182 -7.967 1.00 78.56 118 PRO A C 1
ATOM 915 O O . PRO A 1 118 ? -15.281 19.994 -8.143 1.00 78.56 118 PRO A O 1
ATOM 918 N N . ALA A 1 119 ? -13.311 20.842 -8.845 1.00 77.62 119 ALA A N 1
ATOM 919 C CA . ALA A 1 119 ? -13.815 21.394 -10.098 1.00 77.62 119 ALA A CA 1
ATOM 920 C C . ALA A 1 119 ? -14.046 20.283 -11.127 1.00 77.62 119 ALA A C 1
ATOM 922 O O . ALA A 1 119 ? -15.128 20.183 -11.708 1.00 77.62 119 ALA A O 1
ATOM 923 N N . THR A 1 120 ? -13.065 19.395 -11.296 1.00 76.62 120 THR A N 1
ATOM 924 C CA . THR A 1 120 ? -13.155 18.292 -12.257 1.00 76.62 120 THR A CA 1
ATOM 925 C C . THR A 1 120 ? -14.236 17.277 -11.873 1.00 76.62 120 THR A C 1
ATOM 927 O O . THR A 1 120 ? -14.961 16.800 -12.744 1.00 76.62 120 THR A O 1
ATOM 930 N N . GLN A 1 121 ? -14.452 17.033 -10.577 1.00 79.31 121 GLN A N 1
ATOM 931 C CA . GLN A 1 121 ? -15.546 16.192 -10.081 1.00 79.31 121 GLN A CA 1
ATOM 932 C C . GLN A 1 121 ? -16.932 16.776 -10.340 1.00 79.31 121 GLN A C 1
ATOM 934 O O . GLN A 1 121 ? -17.880 16.032 -10.591 1.00 79.31 121 GLN A O 1
ATOM 939 N N . ALA A 1 122 ? -17.071 18.101 -10.233 1.00 77.50 122 ALA A N 1
ATOM 940 C CA . ALA A 1 122 ? -18.329 18.780 -10.520 1.00 77.50 122 ALA A CA 1
ATOM 941 C C . ALA A 1 122 ? -18.709 18.597 -11.991 1.00 77.50 122 ALA A C 1
ATOM 943 O O . ALA A 1 122 ? -19.824 18.180 -12.288 1.00 77.50 122 ALA A O 1
ATOM 944 N N . LEU A 1 123 ? -17.746 18.836 -12.884 1.00 76.81 123 LEU A N 1
ATOM 945 C CA . LEU A 1 123 ? -17.919 18.694 -14.328 1.00 76.81 123 LEU A CA 1
ATOM 946 C C . LEU A 1 123 ? -18.209 17.242 -14.735 1.00 76.81 123 LEU A C 1
ATOM 948 O O . LEU A 1 123 ? -19.072 17.002 -15.570 1.00 76.81 123 LEU A O 1
ATOM 952 N N . ALA A 1 124 ? -17.535 16.269 -14.117 1.00 78.81 124 ALA A N 1
ATOM 953 C CA . ALA A 1 124 ? -17.725 14.846 -14.412 1.00 78.81 124 ALA A CA 1
ATOM 954 C C . ALA A 1 124 ? -18.914 14.197 -13.671 1.00 78.81 124 ALA A C 1
ATOM 956 O O . ALA A 1 124 ? -19.151 12.993 -13.803 1.00 78.81 124 ALA A O 1
ATOM 957 N N . GLY A 1 125 ? -19.635 14.950 -12.831 1.00 79.06 125 GLY A N 1
ATOM 958 C CA . GLY A 1 125 ? -20.701 14.414 -11.982 1.00 79.06 125 GLY A CA 1
ATOM 959 C C . GLY A 1 125 ? -20.229 13.302 -11.033 1.00 79.06 125 GLY A C 1
ATOM 960 O O . GLY A 1 125 ? -21.010 12.405 -10.715 1.00 79.06 125 GLY A O 1
ATOM 961 N N . SER A 1 126 ? -18.950 13.298 -10.634 1.00 78.69 126 SER A N 1
ATOM 962 C CA . SER A 1 126 ? -18.321 12.273 -9.779 1.00 78.69 126 SER A CA 1
ATOM 963 C C . SER A 1 126 ? -18.247 12.668 -8.305 1.00 78.69 126 SER A C 1
ATOM 965 O O . SER A 1 126 ? -17.576 11.995 -7.525 1.00 78.69 126 SER A O 1
ATOM 967 N N . ARG A 1 127 ? -18.935 13.747 -7.902 1.00 75.75 127 ARG A N 1
ATOM 968 C CA . ARG A 1 127 ? -18.883 14.259 -6.526 1.00 75.75 127 ARG A CA 1
ATOM 969 C C . ARG A 1 127 ? -19.251 13.205 -5.492 1.00 75.75 127 ARG A C 1
ATOM 971 O O . ARG A 1 127 ? -18.587 13.174 -4.467 1.00 75.75 127 ARG A O 1
ATOM 978 N N . ASP A 1 128 ? -20.210 12.333 -5.776 1.00 80.94 128 ASP A N 1
ATOM 979 C CA . ASP A 1 128 ? -20.677 11.314 -4.826 1.00 80.94 128 ASP A CA 1
ATOM 980 C C . ASP A 1 128 ? -20.035 9.937 -5.042 1.00 80.94 128 ASP A C 1
ATOM 982 O O . ASP A 1 128 ? -20.440 8.962 -4.418 1.00 80.94 128 ASP A O 1
ATOM 986 N N . VAL A 1 129 ? -19.024 9.841 -5.915 1.00 88.12 129 VAL A N 1
ATOM 987 C CA . VAL A 1 129 ? -18.293 8.594 -6.174 1.00 88.12 129 VAL A CA 1
ATOM 988 C C . VAL A 1 129 ? -17.097 8.517 -5.216 1.00 88.12 129 VAL A C 1
ATOM 990 O O . VAL A 1 129 ? -16.176 9.338 -5.333 1.00 88.12 129 VAL A O 1
ATOM 993 N N . PRO A 1 130 ? -17.064 7.562 -4.265 1.00 90.50 130 PRO A N 1
ATOM 994 C CA . PRO A 1 130 ? -15.963 7.450 -3.312 1.00 90.50 130 PRO A CA 1
ATOM 995 C C . PRO A 1 130 ? -14.599 7.283 -3.980 1.00 90.50 130 PRO A C 1
ATOM 997 O O . PRO A 1 130 ? -13.649 7.964 -3.613 1.00 90.50 130 PRO A O 1
ATOM 1000 N N . GLU A 1 131 ? -14.510 6.448 -5.013 1.00 91.81 131 GLU A N 1
ATOM 1001 C CA . GLU A 1 131 ? -13.291 6.140 -5.768 1.00 91.81 131 GLU A CA 1
ATOM 1002 C C . GLU A 1 131 ? -12.685 7.386 -6.422 1.00 91.81 131 GLU A C 1
ATOM 1004 O O . GLU A 1 131 ? -11.464 7.513 -6.519 1.00 91.81 131 GLU A O 1
ATOM 1009 N N . ALA A 1 132 ? -13.535 8.338 -6.807 1.00 89.19 132 ALA A N 1
ATOM 1010 C CA . ALA A 1 132 ? -13.140 9.615 -7.382 1.00 89.19 132 ALA A CA 1
ATOM 1011 C C . ALA A 1 132 ? -12.808 10.671 -6.313 1.00 89.19 132 ALA A C 1
ATOM 1013 O O . ALA A 1 132 ? -12.318 11.745 -6.650 1.00 89.19 132 ALA A O 1
ATOM 1014 N N . THR A 1 133 ? -13.082 10.413 -5.031 1.00 90.94 133 THR A N 1
ATOM 1015 C CA . THR A 1 133 ? -12.960 11.392 -3.944 1.00 90.94 133 THR A CA 1
ATOM 1016 C C . THR A 1 133 ? -11.643 11.223 -3.187 1.00 90.94 133 THR A C 1
ATOM 1018 O O . THR A 1 133 ? -11.483 10.206 -2.518 1.00 90.94 133 THR A O 1
ATOM 1021 N N . PRO A 1 134 ? -10.723 12.216 -3.201 1.00 92.94 134 PRO A N 1
ATOM 1022 C CA . PRO A 1 134 ? -9.480 12.149 -2.431 1.00 92.94 134 PRO A CA 1
ATOM 1023 C C . PRO A 1 134 ? -9.715 11.724 -0.984 1.00 92.94 134 PRO A C 1
ATOM 1025 O O . PRO A 1 134 ? -10.623 12.249 -0.334 1.00 92.94 134 PRO A O 1
ATOM 1028 N N . LEU A 1 135 ? -8.894 10.807 -0.470 1.00 94.88 135 LEU A N 1
ATOM 1029 C CA . LEU A 1 135 ? -9.191 10.079 0.762 1.00 94.88 135 LEU A CA 1
ATOM 1030 C C . LEU A 1 135 ? -9.436 11.002 1.960 1.00 94.88 135 LEU A C 1
ATOM 1032 O O . LEU A 1 135 ? -10.409 10.825 2.683 1.00 94.88 135 LEU A O 1
ATOM 1036 N N . ARG A 1 136 ? -8.642 12.068 2.116 1.00 95.19 136 ARG A N 1
ATOM 1037 C CA . ARG A 1 136 ? -8.869 13.087 3.158 1.00 95.19 136 ARG A CA 1
ATOM 1038 C C . ARG A 1 136 ? -10.261 13.727 3.064 1.00 95.19 136 ARG A C 1
ATOM 1040 O O . ARG A 1 136 ? -10.924 13.949 4.073 1.00 95.19 136 ARG A O 1
ATOM 1047 N N . THR A 1 137 ? -10.717 14.038 1.851 1.00 93.44 137 THR A N 1
ATOM 1048 C CA . THR A 1 137 ? -12.061 14.584 1.614 1.00 93.44 137 THR A CA 1
ATOM 1049 C C . THR A 1 137 ? -13.135 13.544 1.901 1.00 93.44 137 THR A C 1
ATOM 1051 O O . THR A 1 137 ? -14.141 13.888 2.518 1.00 93.44 137 THR A O 1
ATOM 1054 N N . LEU A 1 138 ? -12.910 12.290 1.510 1.00 95.75 138 LEU A N 1
ATOM 1055 C CA . LEU A 1 138 ? -13.824 11.191 1.800 1.00 95.75 138 LEU A CA 1
ATOM 1056 C C . LEU A 1 138 ? -13.976 10.979 3.314 1.00 95.75 138 LEU A C 1
ATOM 1058 O O . LEU A 1 138 ? -15.102 10.951 3.802 1.00 95.75 138 LEU A O 1
ATOM 1062 N N . CYS A 1 139 ? -12.873 10.953 4.072 1.00 97.69 139 CYS A N 1
ATOM 1063 C CA . CYS A 1 139 ? -12.904 10.857 5.533 1.00 97.69 139 CYS A CA 1
ATOM 1064 C C . CYS A 1 139 ? -13.724 11.990 6.160 1.00 97.69 139 CYS A C 1
ATOM 1066 O O . CYS A 1 139 ? -14.581 11.724 6.997 1.00 97.69 139 CYS A O 1
ATOM 1068 N N . ARG A 1 140 ? -13.537 13.244 5.717 1.00 96.75 140 ARG A N 1
ATOM 1069 C CA . ARG A 1 140 ? -14.345 14.381 6.201 1.00 96.75 140 ARG A CA 1
ATOM 1070 C C . ARG A 1 140 ? -15.838 14.199 5.936 1.00 96.75 140 ARG A C 1
ATOM 1072 O O . ARG A 1 140 ? -16.638 14.467 6.823 1.00 96.75 140 ARG A O 1
ATOM 1079 N N . ARG A 1 141 ? -16.214 13.741 4.738 1.00 95.25 141 ARG A N 1
ATOM 1080 C CA . ARG A 1 141 ? -17.624 13.513 4.370 1.00 95.25 141 ARG A CA 1
ATOM 1081 C C . ARG A 1 141 ? -18.271 12.402 5.187 1.00 95.25 141 ARG A C 1
ATOM 1083 O O . ARG A 1 141 ? -19.442 12.507 5.524 1.00 95.25 141 ARG A O 1
ATOM 1090 N N . LEU A 1 142 ? -17.505 11.362 5.503 1.00 96.62 142 LEU A N 1
ATOM 1091 C CA . LEU A 1 142 ? -17.960 10.222 6.296 1.00 96.62 142 LEU A CA 1
ATOM 1092 C C . LEU A 1 142 ? -17.834 10.451 7.812 1.00 96.62 142 LEU A C 1
ATOM 1094 O O . LEU A 1 142 ? -18.191 9.570 8.585 1.00 96.62 142 LEU A O 1
ATOM 1098 N N . GLY A 1 143 ? -17.313 11.604 8.252 1.00 97.56 143 GLY A N 1
ATOM 1099 C CA . GLY A 1 143 ? -17.085 11.890 9.672 1.00 97.56 143 GLY A CA 1
ATOM 1100 C C . GLY A 1 143 ? -15.992 11.028 10.318 1.00 97.56 143 GLY A C 1
ATOM 1101 O O . GLY A 1 143 ? -16.009 10.833 11.530 1.00 97.56 143 GLY A O 1
ATOM 1102 N N . LEU A 1 144 ? -15.048 10.502 9.530 1.00 98.12 144 LEU A N 1
ATOM 1103 C CA . LEU A 1 144 ? -13.979 9.626 10.012 1.00 98.12 144 LEU A CA 1
ATOM 1104 C C . LEU A 1 144 ? -12.787 10.435 10.558 1.00 98.12 144 LEU A C 1
ATOM 1106 O O . LEU A 1 144 ? -12.238 11.285 9.835 1.00 98.12 144 LEU A O 1
ATOM 1110 N N . PRO A 1 145 ? -12.329 10.152 11.795 1.00 98.31 145 PRO A N 1
ATOM 1111 C CA . PRO A 1 145 ? -11.087 10.703 12.321 1.00 98.31 145 PRO A CA 1
ATOM 1112 C C . PRO A 1 145 ? -9.906 10.336 11.426 1.00 98.31 145 PRO A C 1
ATOM 1114 O O . PRO A 1 145 ? -9.751 9.183 11.021 1.00 98.31 145 PRO A O 1
ATOM 1117 N N . HIS A 1 146 ? -9.072 11.318 11.109 1.00 98.56 146 HIS A N 1
ATOM 1118 C CA . HIS A 1 146 ? -7.901 11.104 10.273 1.00 98.56 146 HIS A CA 1
ATOM 1119 C C . HIS A 1 146 ? -6.799 12.105 10.603 1.00 98.56 146 HIS A C 1
ATOM 1121 O O . HIS A 1 146 ? -7.085 13.250 10.956 1.00 98.56 146 HIS A O 1
ATOM 1127 N N . ALA A 1 147 ? -5.548 11.684 10.442 1.00 97.94 147 ALA A N 1
ATOM 1128 C CA . ALA A 1 147 ? -4.383 12.543 10.619 1.00 97.94 147 ALA A CA 1
ATOM 1129 C C . ALA A 1 147 ? -3.304 12.223 9.583 1.00 97.94 147 ALA A C 1
ATOM 1131 O O . ALA A 1 147 ? -3.318 11.168 8.945 1.00 97.94 147 ALA A O 1
ATOM 1132 N N . THR A 1 148 ? -2.385 13.167 9.400 1.00 97.12 148 THR A N 1
ATOM 1133 C CA . THR A 1 148 ? -1.152 12.922 8.652 1.00 97.12 148 THR A CA 1
ATOM 1134 C C . THR A 1 148 ? -0.141 12.269 9.592 1.00 97.12 148 THR A C 1
ATOM 1136 O O . THR A 1 148 ? 0.077 12.781 10.682 1.00 97.12 148 THR A O 1
ATOM 1139 N N . ILE A 1 149 ? 0.480 11.169 9.178 1.00 97.00 149 ILE A N 1
ATOM 1140 C CA . ILE A 1 149 ? 1.419 10.384 9.979 1.00 97.00 149 ILE A CA 1
ATOM 1141 C C . ILE A 1 149 ? 2.833 10.600 9.450 1.00 97.00 149 ILE A C 1
ATOM 1143 O O . ILE A 1 149 ? 3.192 10.116 8.375 1.00 97.00 149 ILE A O 1
ATOM 1147 N N . THR A 1 150 ? 3.647 11.313 10.223 1.00 95.69 150 THR A N 1
ATOM 1148 C CA . THR A 1 150 ? 5.076 11.528 9.937 1.00 95.69 150 THR A CA 1
ATOM 1149 C C . THR A 1 150 ? 5.967 10.500 10.638 1.00 95.69 150 THR A C 1
ATOM 1151 O O . THR A 1 150 ? 7.065 10.225 10.162 1.00 95.69 150 THR A O 1
ATOM 1154 N N . ASP A 1 151 ? 5.491 9.900 11.728 1.00 96.31 151 ASP A N 1
ATOM 1155 C CA . ASP A 1 151 ? 6.142 8.783 12.409 1.00 96.31 151 ASP A CA 1
ATOM 1156 C C . ASP A 1 151 ? 5.091 7.818 12.967 1.00 96.31 151 ASP A C 1
ATOM 1158 O O . ASP A 1 151 ? 4.383 8.107 13.938 1.00 96.31 151 ASP A O 1
ATOM 116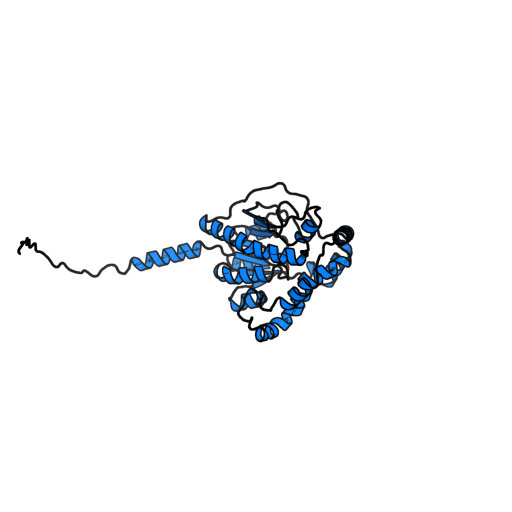2 N N . VAL A 1 152 ? 4.980 6.648 12.341 1.00 96.62 152 VAL A N 1
ATOM 1163 C CA . VAL A 1 152 ? 4.041 5.607 12.765 1.00 96.62 152 VAL A CA 1
ATOM 1164 C C . VAL A 1 152 ? 4.375 5.034 14.144 1.00 96.62 152 VAL A C 1
ATOM 1166 O O . VAL A 1 152 ? 3.472 4.587 14.843 1.00 96.62 152 VAL A O 1
ATOM 1169 N N . ASN A 1 153 ? 5.639 5.100 14.565 1.00 96.81 153 ASN A N 1
ATOM 1170 C CA . ASN A 1 153 ? 6.076 4.631 15.881 1.00 96.81 153 ASN A CA 1
ATOM 1171 C C . ASN A 1 153 ? 6.162 5.766 16.910 1.00 96.81 153 ASN A C 1
ATOM 1173 O O . ASN A 1 153 ? 6.528 5.554 18.066 1.00 96.81 153 ASN A O 1
ATOM 1177 N N . GLY A 1 154 ? 5.786 6.980 16.503 1.00 95.81 154 GLY A N 1
ATOM 1178 C CA . GLY A 1 154 ? 5.740 8.140 17.371 1.00 95.81 154 GLY A CA 1
ATOM 1179 C C . GLY A 1 154 ? 4.593 8.077 18.392 1.00 95.81 154 GLY A C 1
ATOM 1180 O O . GLY A 1 154 ? 3.587 7.375 18.204 1.00 95.81 154 GLY A O 1
ATOM 1181 N N . PRO A 1 155 ? 4.683 8.871 19.475 1.00 95.75 155 PRO A N 1
ATOM 1182 C CA . PRO A 1 155 ? 3.652 8.921 20.510 1.00 95.75 155 PRO A CA 1
ATOM 1183 C C . PRO A 1 155 ? 2.296 9.416 19.984 1.00 95.75 155 PRO A C 1
ATOM 1185 O O . PRO A 1 155 ? 1.264 9.007 20.509 1.00 95.75 155 PRO A O 1
ATOM 1188 N N . GLU A 1 156 ? 2.281 10.248 18.937 1.00 95.25 156 GLU A N 1
ATOM 1189 C CA . GLU A 1 156 ? 1.056 10.731 18.284 1.00 95.25 156 GLU A CA 1
ATOM 1190 C C . GLU A 1 156 ? 0.238 9.574 17.696 1.00 95.25 156 GLU A C 1
ATOM 1192 O O . GLU A 1 156 ? -0.951 9.438 17.993 1.00 95.25 156 GLU A O 1
ATOM 1197 N N . THR A 1 157 ? 0.884 8.677 16.943 1.00 96.75 157 THR A N 1
ATOM 1198 C CA . THR A 1 157 ? 0.222 7.510 16.346 1.00 96.75 157 THR A CA 1
ATOM 1199 C C . THR A 1 157 ? -0.350 6.591 17.423 1.00 96.75 157 THR A C 1
ATOM 1201 O O . THR A 1 157 ? -1.521 6.211 17.361 1.00 96.75 157 THR A O 1
ATOM 1204 N N . THR A 1 158 ? 0.426 6.297 18.469 1.00 95.06 158 THR A N 1
ATOM 1205 C CA . THR A 1 158 ? -0.062 5.513 19.618 1.00 95.06 158 THR A CA 1
ATOM 1206 C C . THR A 1 158 ? -1.224 6.216 20.334 1.00 95.06 158 THR A C 1
ATOM 1208 O O . THR A 1 158 ? -2.182 5.565 20.760 1.00 95.06 158 THR A O 1
ATOM 1211 N N . GLY A 1 159 ? -1.173 7.546 20.443 1.00 96.69 159 GLY A N 1
ATOM 1212 C CA . GLY A 1 159 ? -2.255 8.379 20.963 1.00 96.69 159 GLY A CA 1
ATOM 1213 C C . GLY A 1 159 ? -3.547 8.204 20.169 1.00 96.69 159 GLY A C 1
ATOM 1214 O O . GLY A 1 159 ? -4.583 7.914 20.767 1.00 96.69 159 GLY A O 1
ATOM 1215 N N . HIS A 1 160 ? -3.482 8.270 18.837 1.00 97.75 160 HIS A N 1
ATOM 1216 C CA . HIS A 1 160 ? -4.632 8.027 17.962 1.00 97.75 160 HIS A CA 1
ATOM 1217 C C . HIS A 1 160 ? -5.200 6.613 18.111 1.00 97.75 160 HIS A C 1
ATOM 1219 O O . HIS A 1 160 ? -6.414 6.464 18.270 1.00 97.75 160 HIS A O 1
ATOM 1225 N N . LEU A 1 161 ? -4.347 5.581 18.121 1.00 97.75 161 LEU A N 1
ATOM 1226 C CA . LEU A 1 161 ? -4.781 4.189 18.301 1.00 97.75 161 LEU A CA 1
ATOM 1227 C C . LEU A 1 161 ? -5.567 4.012 19.610 1.00 97.75 161 LEU A C 1
ATOM 1229 O O . LEU A 1 161 ? -6.655 3.434 19.611 1.00 97.75 161 LEU A O 1
ATOM 1233 N N . ARG A 1 162 ? -5.066 4.580 20.714 1.00 96.12 162 ARG A N 1
ATOM 1234 C CA . ARG A 1 162 ? -5.725 4.518 22.030 1.00 96.12 162 ARG A CA 1
ATOM 1235 C C . ARG A 1 162 ? -6.997 5.358 22.087 1.00 96.12 162 ARG A C 1
ATOM 1237 O O . ARG A 1 162 ? -8.037 4.860 22.516 1.00 96.12 162 ARG A O 1
ATOM 1244 N N . GLN A 1 163 ? -6.933 6.613 21.642 1.00 97.31 163 GLN A N 1
ATOM 1245 C CA . GLN A 1 163 ? -8.059 7.551 21.652 1.00 97.31 163 GLN A CA 1
ATOM 1246 C C . GLN A 1 163 ? -9.251 7.000 20.868 1.00 97.31 163 GLN A C 1
ATOM 1248 O O . GLN A 1 163 ? -10.393 7.091 21.320 1.00 97.31 163 GLN A O 1
ATOM 1253 N N . HIS A 1 164 ? -8.984 6.399 19.710 1.00 97.00 164 HIS A N 1
ATOM 1254 C CA . HIS A 1 164 ? -10.016 5.839 18.847 1.00 97.00 164 HIS A CA 1
ATOM 1255 C C . HIS A 1 164 ? -10.331 4.372 19.150 1.00 97.00 164 HIS A C 1
ATOM 1257 O O . HIS A 1 164 ? -11.210 3.804 18.498 1.00 97.00 164 HIS A O 1
ATOM 1263 N N . ARG A 1 165 ? -9.698 3.781 20.176 1.00 96.25 165 ARG A N 1
ATOM 1264 C CA . ARG A 1 165 ? -9.883 2.383 20.596 1.00 96.25 165 ARG A CA 1
ATOM 1265 C C . ARG A 1 165 ? -9.751 1.437 19.402 1.00 96.25 165 ARG A C 1
ATOM 1267 O O . ARG A 1 165 ? -10.706 0.747 19.061 1.00 96.25 165 ARG A O 1
ATOM 1274 N N . ALA A 1 166 ? -8.630 1.517 18.696 1.00 97.31 166 ALA A N 1
ATOM 1275 C CA . ALA A 1 166 ? -8.361 0.642 17.567 1.00 97.31 166 ALA A CA 1
ATOM 1276 C C . ALA A 1 166 ? -8.101 -0.788 18.063 1.00 97.31 166 ALA A C 1
ATOM 1278 O O . ALA A 1 166 ? -7.234 -1.008 18.905 1.00 97.31 166 ALA A O 1
ATOM 1279 N N . ASP A 1 167 ? -8.835 -1.750 17.511 1.00 96.56 167 ASP A N 1
ATOM 1280 C CA . ASP A 1 167 ? -8.631 -3.178 17.759 1.00 96.56 167 ASP A CA 1
ATOM 1281 C C . ASP A 1 167 ? -7.611 -3.765 16.783 1.00 96.56 167 ASP A C 1
ATOM 1283 O O . ASP A 1 167 ? -6.915 -4.721 17.113 1.00 96.56 167 ASP A O 1
ATOM 1287 N N . LEU A 1 168 ? -7.523 -3.197 15.576 1.00 97.50 168 LEU A N 1
ATOM 1288 C CA . LEU A 1 168 ? -6.719 -3.727 14.483 1.00 97.50 168 LEU A CA 1
ATOM 1289 C C . LEU A 1 168 ? -6.015 -2.619 13.700 1.00 97.50 168 LEU A C 1
ATOM 1291 O O . LEU A 1 168 ? -6.659 -1.681 13.234 1.00 97.50 168 LEU A O 1
ATOM 1295 N N . ILE A 1 169 ? -4.713 -2.778 13.471 1.00 98.44 169 ILE A N 1
ATOM 1296 C CA . ILE A 1 169 ? -3.964 -1.987 12.490 1.00 98.44 169 ILE A CA 1
ATOM 1297 C C . ILE A 1 169 ? -4.124 -2.620 11.107 1.00 98.44 169 ILE A C 1
ATOM 1299 O O . ILE A 1 169 ? -3.894 -3.812 10.919 1.00 98.44 169 ILE A O 1
ATOM 1303 N N . LEU A 1 170 ? -4.479 -1.820 10.111 1.00 98.69 170 LEU A N 1
ATOM 1304 C CA . LEU A 1 170 ? -4.525 -2.242 8.719 1.00 98.69 170 LEU A CA 1
ATOM 1305 C C . LEU A 1 170 ? -3.569 -1.382 7.898 1.00 98.69 170 LEU A C 1
ATOM 1307 O O . LEU A 1 170 ? -3.841 -0.211 7.659 1.00 98.69 170 LEU A O 1
ATOM 1311 N N . SER A 1 171 ? -2.480 -1.977 7.425 1.00 98.62 171 SER A N 1
ATOM 1312 C CA . SER A 1 171 ? -1.622 -1.396 6.397 1.00 98.62 171 SER A CA 1
ATOM 1313 C C . SER A 1 171 ? -2.187 -1.716 5.014 1.00 98.62 171 SER A C 1
ATOM 1315 O O . SER A 1 171 ? -2.330 -2.880 4.635 1.00 98.62 171 SER A O 1
ATOM 1317 N N . PHE A 1 172 ? -2.508 -0.681 4.242 1.00 98.19 172 PHE A N 1
ATOM 1318 C CA . PHE A 1 172 ? -2.925 -0.830 2.850 1.00 98.19 172 PHE A CA 1
ATOM 1319 C C . PHE A 1 172 ? -2.117 0.137 1.986 1.00 98.19 172 PHE A C 1
ATOM 1321 O O . PHE A 1 172 ? -2.505 1.291 1.797 1.00 98.19 172 PHE A O 1
ATOM 1328 N N . HIS A 1 173 ? -0.979 -0.345 1.475 1.00 97.12 173 HIS A N 1
ATOM 1329 C CA . HIS A 1 173 ? 0.025 0.463 0.772 1.00 97.12 173 HIS A CA 1
ATOM 1330 C C . HIS A 1 173 ? 0.621 1.568 1.663 1.00 97.12 173 HIS A C 1
ATOM 1332 O O . HIS A 1 173 ? 0.530 2.750 1.350 1.00 97.12 173 HIS A O 1
ATOM 1338 N N . PHE A 1 174 ? 1.187 1.200 2.811 1.00 97.50 174 PHE A N 1
ATOM 1339 C CA . PHE A 1 174 ? 1.841 2.138 3.727 1.00 97.50 174 PHE A CA 1
ATOM 1340 C C . PHE A 1 174 ? 3.369 2.024 3.629 1.00 97.50 174 PHE A C 1
ATOM 1342 O O . PHE A 1 174 ? 3.900 0.940 3.404 1.00 97.50 174 PHE A O 1
ATOM 1349 N N . ASP A 1 175 ? 4.081 3.142 3.766 1.00 94.94 175 ASP A N 1
ATOM 1350 C CA . ASP A 1 175 ? 5.524 3.254 3.498 1.00 94.94 175 ASP A CA 1
ATOM 1351 C C . ASP A 1 175 ? 6.390 3.332 4.769 1.00 94.94 175 ASP A C 1
ATOM 1353 O O . ASP A 1 175 ? 7.596 3.573 4.684 1.00 94.94 175 ASP A O 1
ATOM 1357 N N . GLN A 1 176 ? 5.795 3.140 5.948 1.00 95.31 176 GLN A N 1
ATOM 1358 C CA . GLN A 1 176 ? 6.502 3.105 7.230 1.00 95.31 176 GLN A CA 1
ATOM 1359 C C . GLN A 1 176 ? 6.362 1.730 7.885 1.00 95.31 176 GLN A C 1
ATOM 1361 O O . GLN A 1 176 ? 5.379 1.019 7.679 1.00 95.31 176 GLN A O 1
ATOM 1366 N N . ILE A 1 177 ? 7.365 1.356 8.677 1.00 94.56 177 ILE A N 1
ATOM 1367 C CA . ILE A 1 177 ? 7.440 0.051 9.335 1.00 94.56 177 ILE A CA 1
ATOM 1368 C C . ILE A 1 177 ? 6.921 0.199 10.762 1.00 94.56 177 ILE A C 1
ATOM 1370 O O . ILE A 1 177 ? 7.439 1.017 11.519 1.00 94.56 177 ILE A O 1
ATOM 1374 N N . PHE A 1 178 ? 5.926 -0.606 11.123 1.00 95.69 178 PHE A N 1
ATOM 1375 C CA . PHE A 1 178 ? 5.400 -0.677 12.483 1.00 95.69 178 PHE A CA 1
ATOM 1376 C C . PHE A 1 178 ? 6.350 -1.480 13.370 1.00 95.69 178 PHE A C 1
ATOM 1378 O O . PHE A 1 178 ? 6.701 -2.614 13.038 1.00 95.69 178 PHE A O 1
ATOM 1385 N N . ASP A 1 179 ? 6.738 -0.916 14.507 1.00 94.69 179 ASP A N 1
ATOM 1386 C CA . ASP A 1 179 ? 7.457 -1.650 15.537 1.00 94.69 179 ASP A CA 1
ATOM 1387 C C . ASP A 1 179 ? 6.505 -2.480 16.420 1.00 94.69 179 ASP A C 1
ATOM 1389 O O . ASP A 1 179 ? 5.274 -2.414 16.325 1.00 94.69 179 ASP A O 1
ATOM 1393 N N . ALA A 1 180 ? 7.090 -3.295 17.298 1.00 92.94 180 ALA A N 1
ATOM 1394 C CA . ALA A 1 180 ? 6.325 -4.153 18.195 1.00 92.94 180 ALA A CA 1
ATOM 1395 C C . ALA A 1 180 ? 5.457 -3.362 19.191 1.00 92.94 180 ALA A C 1
ATOM 1397 O O . ALA A 1 180 ? 4.384 -3.838 19.561 1.00 92.94 180 ALA A O 1
ATOM 1398 N N . ALA A 1 181 ? 5.891 -2.173 19.621 1.00 93.19 181 ALA A N 1
ATOM 1399 C CA . ALA A 1 181 ? 5.160 -1.362 20.590 1.00 93.19 181 ALA A CA 1
ATOM 1400 C C . ALA A 1 181 ? 3.896 -0.754 19.966 1.00 93.19 181 ALA A C 1
ATOM 1402 O O . ALA A 1 181 ? 2.821 -0.810 20.566 1.00 93.19 181 ALA A O 1
ATOM 1403 N N . THR A 1 182 ? 4.004 -0.254 18.737 1.00 95.00 182 THR A N 1
ATOM 1404 C CA . THR A 1 182 ? 2.879 0.253 17.951 1.00 95.00 182 THR A CA 1
ATOM 1405 C C . THR A 1 182 ? 1.901 -0.863 17.619 1.00 95.00 182 THR A C 1
ATOM 1407 O O . THR A 1 182 ? 0.698 -0.697 17.815 1.00 95.00 182 THR A O 1
ATOM 1410 N N . LEU A 1 183 ? 2.394 -2.029 17.182 1.00 94.62 183 LEU A N 1
ATOM 1411 C CA . LEU A 1 183 ? 1.534 -3.187 16.921 1.00 94.62 183 LEU A CA 1
ATOM 1412 C C . LEU A 1 183 ? 0.784 -3.640 18.181 1.00 94.62 183 LEU A C 1
ATOM 1414 O O . LEU A 1 183 ? -0.396 -3.961 18.094 1.00 94.62 183 LEU A O 1
ATOM 1418 N N . ALA A 1 184 ? 1.432 -3.610 19.348 1.00 93.38 184 ALA A N 1
ATOM 1419 C CA . ALA A 1 184 ? 0.812 -3.969 20.623 1.00 93.38 184 ALA A CA 1
ATOM 1420 C C . ALA A 1 184 ? -0.237 -2.954 21.114 1.00 93.38 184 ALA A C 1
ATOM 1422 O O . ALA A 1 184 ? -1.035 -3.281 21.993 1.00 93.38 184 ALA A O 1
ATOM 1423 N N . ALA A 1 185 ? -0.271 -1.734 20.563 1.00 94.75 185 ALA A N 1
ATOM 1424 C CA . ALA A 1 185 ? -1.304 -0.752 20.894 1.00 94.75 185 ALA A CA 1
ATOM 1425 C C . ALA A 1 185 ? -2.689 -1.126 20.330 1.00 94.75 185 ALA A C 1
ATOM 1427 O O . ALA A 1 185 ? -3.690 -0.592 20.809 1.00 94.75 185 ALA A O 1
ATOM 1428 N N . ALA A 1 186 ? -2.748 -2.046 19.361 1.00 95.19 186 ALA A N 1
ATOM 1429 C CA . ALA A 1 186 ? -3.972 -2.654 18.853 1.00 95.19 186 ALA A CA 1
ATOM 1430 C C . ALA A 1 186 ? -4.022 -4.143 19.268 1.00 95.19 186 ALA A C 1
ATOM 1432 O O . ALA A 1 186 ? -3.187 -4.923 18.812 1.00 95.19 186 ALA A O 1
ATOM 1433 N N . PRO A 1 187 ? -4.978 -4.583 20.109 1.00 93.06 187 PRO A N 1
ATOM 1434 C CA . PRO A 1 187 ? -5.016 -5.955 20.636 1.00 93.06 187 PRO A CA 1
ATOM 1435 C C . PRO A 1 187 ? -5.040 -7.070 19.578 1.00 93.06 187 PRO A C 1
ATOM 1437 O O . PRO A 1 187 ? -4.496 -8.149 19.799 1.00 93.06 187 PRO A O 1
ATOM 1440 N N . GLY A 1 188 ? -5.652 -6.820 18.419 1.00 93.19 188 GLY A N 1
ATOM 1441 C CA . GLY A 1 188 ? -5.680 -7.739 17.279 1.00 93.19 188 GLY A CA 1
ATOM 1442 C C . GLY A 1 188 ? -4.381 -7.764 16.466 1.00 93.19 188 GLY A C 1
ATOM 1443 O O . GLY A 1 188 ? -4.255 -8.576 15.544 1.00 93.19 188 GLY A O 1
ATOM 1444 N N . GLY A 1 189 ? -3.412 -6.907 16.793 1.00 94.81 189 GLY A N 1
ATOM 1445 C CA . GLY A 1 189 ? -2.171 -6.716 16.056 1.00 94.81 189 GLY A CA 1
ATOM 1446 C C . GLY A 1 189 ? -2.406 -5.962 14.753 1.00 94.81 189 GLY A C 1
ATOM 1447 O O . GLY A 1 189 ? -3.098 -4.941 14.724 1.00 94.81 189 GLY A O 1
ATOM 1448 N N . GLY A 1 190 ? -1.828 -6.465 13.660 1.00 96.69 190 GLY A N 1
ATOM 1449 C CA . GLY A 1 190 ? -1.916 -5.798 12.369 1.00 96.69 190 GLY A CA 1
ATOM 1450 C C . GLY A 1 190 ? -2.033 -6.726 11.164 1.00 96.69 190 GLY A C 1
ATOM 1451 O O . GLY A 1 190 ? -1.585 -7.873 11.199 1.00 96.69 190 GLY A O 1
ATOM 1452 N N . LEU A 1 191 ? -2.620 -6.202 10.090 1.00 98.25 191 LEU A N 1
ATOM 1453 C CA . LEU A 1 191 ? -2.695 -6.806 8.761 1.00 98.25 191 LEU A CA 1
ATOM 1454 C C . LEU A 1 191 ? -2.009 -5.925 7.726 1.00 98.25 191 LEU A C 1
ATOM 1456 O O . LEU A 1 191 ? -1.985 -4.704 7.864 1.00 98.25 191 LEU A O 1
ATOM 1460 N N . ASN A 1 192 ? -1.525 -6.544 6.657 1.00 98.69 192 ASN A N 1
ATOM 1461 C CA . ASN A 1 192 ? -1.063 -5.849 5.467 1.00 98.69 192 ASN A CA 1
ATOM 1462 C C . ASN A 1 192 ? -1.663 -6.472 4.204 1.00 98.69 192 ASN A C 1
ATOM 1464 O O . ASN A 1 192 ? -1.780 -7.697 4.104 1.00 98.69 192 ASN A O 1
ATOM 1468 N N . VAL A 1 193 ? -2.032 -5.618 3.248 1.00 98.69 193 VAL A N 1
ATOM 1469 C CA . VAL A 1 193 ? -2.402 -6.017 1.884 1.00 98.69 193 VAL A CA 1
ATOM 1470 C C . VAL A 1 193 ? -1.200 -5.775 0.978 1.00 98.69 193 VAL A C 1
ATOM 1472 O O . VAL A 1 193 ? -0.876 -4.631 0.659 1.00 98.69 193 VAL A O 1
ATOM 1475 N N . HIS A 1 194 ? -0.546 -6.856 0.561 1.00 98.56 194 HIS A N 1
ATOM 1476 C CA . HIS A 1 194 ? 0.675 -6.814 -0.236 1.00 98.56 194 HIS A CA 1
ATOM 1477 C C . HIS A 1 194 ? 0.422 -7.298 -1.671 1.00 98.56 194 HIS A C 1
ATOM 1479 O O . HIS A 1 194 ? -0.028 -8.433 -1.846 1.00 98.56 194 HIS A O 1
ATOM 1485 N N . PRO A 1 195 ? 0.707 -6.500 -2.719 1.00 98.25 195 PRO A N 1
ATOM 1486 C CA . PRO A 1 195 ? 0.430 -6.859 -4.112 1.00 98.25 195 PRO A CA 1
ATOM 1487 C C . PRO A 1 195 ? 1.513 -7.781 -4.704 1.00 98.25 195 PRO A C 1
ATOM 1489 O O . PRO A 1 195 ? 2.132 -7.479 -5.727 1.00 98.25 195 PRO A O 1
ATOM 1492 N N . SER A 1 196 ? 1.758 -8.909 -4.035 1.00 98.50 196 SER A N 1
ATOM 1493 C CA . SER A 1 196 ? 2.541 -10.032 -4.548 1.00 98.50 196 SER A CA 1
ATOM 1494 C C . SER A 1 196 ? 1.987 -11.374 -4.065 1.00 98.50 196 SER A C 1
ATOM 1496 O O . SER A 1 196 ? 1.171 -11.445 -3.141 1.00 98.50 196 SER A O 1
ATOM 1498 N N . LEU A 1 197 ? 2.486 -12.460 -4.658 1.00 98.31 197 LEU A N 1
ATOM 1499 C CA . LEU A 1 197 ? 2.334 -13.821 -4.146 1.00 98.31 197 LEU A CA 1
ATOM 1500 C C . LEU A 1 197 ? 3.449 -14.122 -3.128 1.00 98.31 197 LEU A C 1
ATOM 1502 O O . LEU A 1 197 ? 4.464 -14.737 -3.466 1.00 98.31 197 LEU A O 1
ATOM 1506 N N . LEU A 1 198 ? 3.280 -13.677 -1.877 1.00 98.38 198 LEU A N 1
ATOM 1507 C CA . LEU A 1 198 ? 4.237 -13.973 -0.805 1.00 98.38 198 LEU A CA 1
ATOM 1508 C C . LEU A 1 198 ? 4.493 -15.490 -0.672 1.00 98.38 198 LEU A C 1
ATOM 1510 O O . LEU A 1 198 ? 3.559 -16.287 -0.805 1.00 98.38 198 LEU A O 1
ATOM 1514 N N . PRO A 1 199 ? 5.749 -15.904 -0.412 1.00 97.69 199 PRO A N 1
ATOM 1515 C CA . PRO A 1 199 ? 6.870 -15.064 0.028 1.00 97.69 199 PRO A CA 1
ATOM 1516 C C . PRO A 1 199 ? 7.654 -14.363 -1.100 1.00 97.69 199 PRO A C 1
ATOM 1518 O O . PRO A 1 199 ? 8.656 -13.705 -0.821 1.00 97.69 199 PRO A O 1
ATOM 1521 N N . ARG A 1 200 ? 7.244 -14.480 -2.374 1.00 97.94 200 ARG A N 1
ATOM 1522 C CA . ARG A 1 200 ? 7.933 -13.809 -3.490 1.00 97.94 200 ARG A CA 1
ATOM 1523 C C . ARG A 1 200 ? 7.696 -12.303 -3.462 1.00 97.94 200 ARG A C 1
ATOM 1525 O O . ARG A 1 200 ? 6.603 -11.839 -3.140 1.00 97.94 200 ARG A O 1
ATOM 1532 N N . HIS A 1 201 ? 8.713 -11.549 -3.876 1.00 97.88 201 HIS A N 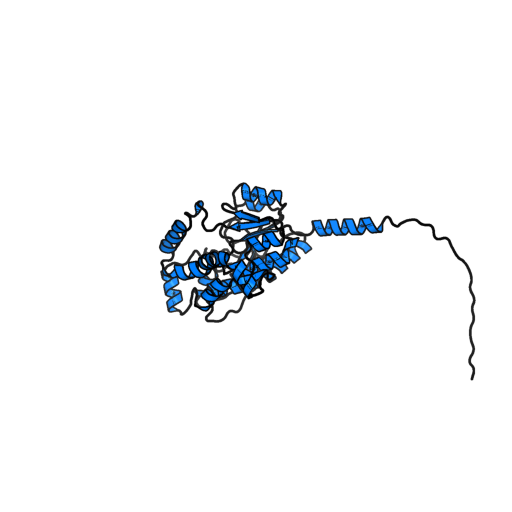1
ATOM 1533 C CA . HIS A 1 201 ? 8.642 -10.096 -4.066 1.00 97.88 201 HIS A CA 1
ATOM 1534 C C . HIS A 1 201 ? 8.182 -9.336 -2.810 1.00 97.88 201 HIS A C 1
ATOM 1536 O O . HIS A 1 201 ? 7.389 -8.404 -2.892 1.00 97.88 201 HIS A O 1
ATOM 1542 N N . ARG A 1 202 ? 8.652 -9.746 -1.630 1.00 97.12 202 ARG A N 1
ATOM 1543 C CA . ARG A 1 202 ? 8.502 -8.952 -0.402 1.00 97.12 202 ARG A CA 1
ATOM 1544 C C . ARG A 1 202 ? 9.273 -7.632 -0.505 1.00 97.12 202 ARG A C 1
ATOM 1546 O O . ARG A 1 202 ? 10.355 -7.603 -1.099 1.00 97.12 202 ARG A O 1
ATOM 1553 N N . GLY A 1 203 ? 8.763 -6.576 0.118 1.00 95.88 203 GLY A N 1
ATOM 1554 C CA . GLY A 1 203 ? 9.330 -5.234 0.043 1.00 95.88 203 GLY A CA 1
ATOM 1555 C C . GLY A 1 203 ? 8.670 -4.338 -1.014 1.00 95.88 203 GLY A C 1
ATOM 1556 O O . GLY A 1 203 ? 7.588 -4.631 -1.518 1.00 95.88 203 GLY A O 1
ATOM 1557 N N . PRO A 1 204 ? 9.283 -3.190 -1.339 1.00 95.25 204 PRO A N 1
ATOM 1558 C CA . PRO A 1 204 ? 8.669 -2.175 -2.183 1.00 95.25 204 PRO A CA 1
ATOM 1559 C C . PRO A 1 204 ? 8.557 -2.622 -3.643 1.00 95.25 204 PRO A C 1
ATOM 1561 O O . PRO A 1 204 ? 9.360 -3.404 -4.145 1.00 95.25 204 PRO A O 1
ATOM 1564 N N . VAL A 1 205 ? 7.601 -2.021 -4.358 1.00 96.69 205 VAL A N 1
ATOM 1565 C CA . VAL A 1 205 ? 7.382 -2.189 -5.809 1.00 96.69 205 VAL A CA 1
ATOM 1566 C C . VAL A 1 205 ? 7.340 -3.656 -6.290 1.00 96.69 205 VAL A C 1
ATOM 1568 O O . VAL A 1 205 ? 7.990 -4.002 -7.280 1.00 96.69 205 VAL A O 1
ATOM 1571 N N . PRO A 1 206 ? 6.552 -4.536 -5.644 1.00 98.12 206 PRO A N 1
ATOM 1572 C CA . PRO A 1 206 ? 6.538 -5.968 -5.951 1.00 98.12 206 PRO A CA 1
ATOM 1573 C C . PRO A 1 206 ? 6.129 -6.294 -7.391 1.00 98.12 206 PRO A C 1
ATOM 1575 O O . PRO A 1 206 ? 6.643 -7.246 -7.969 1.00 98.12 206 PRO A O 1
ATOM 1578 N N . THR A 1 207 ? 5.257 -5.492 -8.009 1.00 98.31 207 THR A N 1
ATOM 1579 C CA . THR A 1 207 ? 4.823 -5.692 -9.403 1.00 98.31 207 THR A CA 1
ATOM 1580 C C . THR A 1 207 ? 5.951 -5.493 -10.405 1.00 98.31 207 THR A C 1
ATOM 1582 O O . THR A 1 207 ? 5.993 -6.162 -11.435 1.00 98.31 207 THR A O 1
ATOM 1585 N N . LEU A 1 208 ? 6.908 -4.621 -10.085 1.00 98.06 208 LEU A N 1
ATOM 1586 C CA . LEU A 1 208 ? 8.122 -4.439 -10.869 1.00 98.06 208 LEU A CA 1
ATOM 1587 C C . LEU A 1 208 ? 9.026 -5.669 -10.758 1.00 98.06 208 LEU A C 1
ATOM 1589 O O . LEU A 1 208 ? 9.565 -6.118 -11.765 1.00 98.06 208 LEU A O 1
ATOM 1593 N N . HIS A 1 209 ? 9.158 -6.241 -9.558 1.00 98.38 209 HIS A N 1
ATOM 1594 C CA . HIS A 1 209 ? 9.919 -7.478 -9.356 1.00 98.38 209 HIS A CA 1
ATOM 1595 C C . HIS A 1 209 ? 9.266 -8.684 -10.025 1.00 98.38 209 HIS A C 1
ATOM 1597 O O . HIS A 1 209 ? 9.971 -9.463 -10.653 1.00 98.38 209 HIS A O 1
ATOM 1603 N N . ALA A 1 210 ? 7.937 -8.794 -9.997 1.00 98.19 210 ALA A N 1
ATOM 1604 C CA . ALA A 1 210 ? 7.220 -9.809 -10.769 1.00 98.19 210 ALA A CA 1
ATOM 1605 C C . ALA A 1 210 ? 7.497 -9.662 -12.276 1.00 98.19 210 ALA A C 1
ATOM 1607 O O . ALA A 1 210 ? 7.727 -10.644 -12.977 1.00 98.19 210 ALA A O 1
ATOM 1608 N N . LEU A 1 211 ? 7.568 -8.424 -12.780 1.00 98.12 211 LEU A N 1
ATOM 1609 C CA . LEU A 1 211 ? 7.975 -8.145 -14.157 1.00 98.12 211 LEU A CA 1
ATOM 1610 C C . LEU A 1 211 ? 9.464 -8.406 -14.433 1.00 98.12 211 LEU A C 1
ATOM 1612 O O . LEU A 1 211 ? 9.847 -8.372 -15.597 1.00 98.12 211 LEU A O 1
ATOM 1616 N N . LEU A 1 212 ? 10.324 -8.648 -13.443 1.00 97.38 212 LEU A N 1
ATOM 1617 C CA . LEU A 1 212 ? 11.724 -9.041 -13.665 1.00 97.38 212 LEU A CA 1
ATOM 1618 C C . LEU A 1 212 ? 11.893 -10.558 -13.818 1.00 97.38 212 LEU A C 1
ATOM 1620 O O . LEU A 1 212 ? 12.882 -11.005 -14.405 1.00 97.38 212 LEU A O 1
ATOM 1624 N N . ASP A 1 213 ? 10.928 -11.348 -13.356 1.00 96.81 213 ASP A N 1
ATOM 1625 C CA . ASP A 1 213 ? 10.953 -12.804 -13.493 1.00 96.81 213 ASP A CA 1
ATOM 1626 C C . ASP A 1 213 ? 10.828 -13.230 -14.953 1.00 96.81 213 ASP A C 1
ATOM 1628 O O . ASP A 1 213 ? 10.194 -12.553 -15.755 1.00 96.81 213 ASP A O 1
ATOM 1632 N N . GLU A 1 214 ? 11.399 -14.368 -15.339 1.00 93.94 214 GLU A N 1
ATOM 1633 C CA . GLU A 1 214 ? 11.270 -14.876 -16.713 1.00 93.94 214 GLU A CA 1
ATOM 1634 C C . GLU A 1 214 ? 9.798 -15.005 -17.125 1.00 93.94 214 GLU A C 1
ATOM 1636 O O . GLU A 1 214 ? 9.388 -14.437 -18.141 1.00 93.94 214 GLU A O 1
ATOM 1641 N N . THR A 1 215 ? 8.998 -15.634 -16.258 1.00 94.25 215 THR A N 1
ATOM 1642 C CA . THR A 1 215 ? 7.540 -15.747 -16.375 1.00 94.25 215 THR A CA 1
ATOM 1643 C C . THR A 1 215 ? 6.873 -14.970 -15.237 1.00 94.25 215 THR A C 1
ATOM 1645 O O . THR A 1 215 ? 6.811 -15.488 -14.118 1.00 94.25 215 THR A O 1
ATOM 1648 N N . PRO A 1 216 ? 6.385 -13.740 -15.486 1.00 96.25 216 PRO A N 1
ATOM 1649 C CA . PRO A 1 216 ? 5.719 -12.941 -14.469 1.00 96.25 216 PRO A CA 1
ATOM 1650 C C . PRO A 1 216 ? 4.485 -13.651 -13.920 1.00 96.25 216 PRO A C 1
ATOM 1652 O O . PRO A 1 216 ? 3.630 -14.113 -14.676 1.00 96.25 216 PRO A O 1
ATOM 1655 N N . GLN A 1 217 ? 4.383 -13.703 -12.596 1.00 97.50 217 GLN A N 1
ATOM 1656 C CA . GLN A 1 217 ? 3.193 -14.163 -11.893 1.00 97.50 217 GLN A CA 1
ATOM 1657 C C . GLN A 1 217 ? 2.716 -13.052 -10.972 1.00 97.50 217 GLN A C 1
ATOM 1659 O O . GLN A 1 217 ? 3.491 -12.495 -10.194 1.00 97.50 217 GLN A O 1
ATOM 1664 N N . PHE A 1 218 ? 1.430 -12.738 -11.062 1.00 98.62 218 PHE A N 1
ATOM 1665 C CA . PHE A 1 218 ? 0.822 -11.666 -10.295 1.00 98.62 218 PHE A CA 1
ATOM 1666 C C . PHE A 1 218 ? -0.204 -12.222 -9.324 1.00 98.62 218 PHE A C 1
ATOM 1668 O O . PHE A 1 218 ? -0.862 -13.235 -9.565 1.00 98.62 218 PHE A O 1
ATOM 1675 N N . GLY A 1 219 ? -0.336 -11.535 -8.203 1.00 98.50 219 GLY A N 1
ATOM 1676 C CA . GLY A 1 219 ? -1.302 -11.869 -7.183 1.00 98.50 219 GLY A CA 1
ATOM 1677 C C . GLY A 1 219 ? -1.177 -10.937 -6.001 1.00 98.50 219 GLY A C 1
ATOM 1678 O O . GLY A 1 219 ? -0.289 -10.087 -5.953 1.00 98.50 219 GLY A O 1
ATOM 1679 N N . VAL A 1 220 ? -2.088 -11.093 -5.060 1.00 98.75 220 VAL A N 1
ATOM 1680 C CA . VAL A 1 220 ? -2.187 -10.259 -3.870 1.00 98.75 220 VAL A CA 1
ATOM 1681 C C . VAL A 1 220 ? -2.294 -11.148 -2.643 1.00 98.75 220 VAL A C 1
ATOM 1683 O O . VAL A 1 220 ? -2.911 -12.213 -2.679 1.00 98.75 220 VAL A O 1
ATOM 1686 N N . THR A 1 221 ? -1.667 -10.715 -1.557 1.00 98.88 221 THR A N 1
ATOM 1687 C CA . THR A 1 221 ? -1.633 -11.428 -0.287 1.00 98.88 221 THR A CA 1
ATOM 1688 C C . THR A 1 221 ? -2.141 -10.528 0.828 1.00 98.88 221 THR A C 1
ATOM 1690 O O . THR A 1 221 ? -1.681 -9.400 0.977 1.00 98.88 221 THR A O 1
ATOM 1693 N N . VAL A 1 222 ? -3.042 -11.051 1.655 1.00 98.81 222 VAL A N 1
ATOM 1694 C CA . VAL A 1 222 ? -3.374 -10.480 2.962 1.00 98.81 222 VAL A CA 1
ATOM 1695 C C . VAL A 1 222 ? -2.655 -11.307 4.017 1.00 98.81 222 VAL A C 1
ATOM 1697 O O . VAL A 1 222 ? -2.852 -12.522 4.105 1.00 98.81 222 VAL A O 1
ATOM 1700 N N . HIS A 1 223 ? -1.798 -10.667 4.805 1.00 98.69 223 HIS A N 1
ATOM 1701 C CA . HIS A 1 223 ? -0.983 -11.343 5.813 1.00 98.69 223 HIS A CA 1
ATOM 1702 C C . HIS A 1 223 ? -0.920 -10.547 7.117 1.00 98.69 223 HIS A C 1
ATOM 1704 O O . HIS A 1 223 ? -1.211 -9.351 7.153 1.00 98.69 223 HIS A O 1
ATOM 1710 N N . ARG A 1 224 ? -0.524 -11.219 8.200 1.00 98.12 224 ARG A N 1
ATOM 1711 C CA . ARG A 1 224 ? -0.249 -10.586 9.497 1.00 98.12 224 ARG A CA 1
ATOM 1712 C C . ARG A 1 224 ? 0.952 -9.646 9.375 1.00 98.12 224 ARG A C 1
ATOM 1714 O O . ARG A 1 224 ? 1.929 -9.981 8.706 1.00 98.12 224 ARG A O 1
ATOM 1721 N N . LEU A 1 225 ? 0.915 -8.497 10.041 1.00 96.81 225 LEU A N 1
ATOM 1722 C CA . LEU A 1 225 ? 2.117 -7.692 10.259 1.00 96.81 225 LEU A CA 1
ATOM 1723 C C . LEU A 1 225 ? 3.036 -8.411 11.256 1.00 96.81 225 LEU A C 1
ATOM 1725 O O . LEU A 1 225 ? 2.575 -9.038 12.208 1.00 96.81 225 LEU A O 1
ATOM 1729 N N . ALA A 1 226 ? 4.339 -8.336 11.007 1.00 90.69 226 ALA A N 1
ATOM 1730 C CA . ALA A 1 226 ? 5.389 -8.942 11.816 1.00 90.69 226 ALA A CA 1
ATOM 1731 C C . ALA A 1 226 ? 6.598 -7.990 11.865 1.00 90.69 226 ALA A C 1
ATOM 1733 O O . ALA A 1 226 ? 6.681 -7.098 11.018 1.00 90.69 226 ALA A O 1
ATOM 1734 N N . PRO A 1 227 ? 7.548 -8.175 12.805 1.00 85.25 227 PRO A N 1
ATOM 1735 C CA . PRO A 1 227 ? 8.745 -7.332 12.880 1.00 85.25 227 PRO A CA 1
ATOM 1736 C C . PRO A 1 227 ? 9.572 -7.318 11.588 1.00 85.25 227 PRO A C 1
ATOM 1738 O O . PRO A 1 227 ? 10.199 -6.316 11.257 1.00 85.25 227 PRO A O 1
ATOM 1741 N N . GLU A 1 228 ? 9.573 -8.429 10.846 1.00 89.31 228 GLU A N 1
ATOM 1742 C CA . GLU A 1 228 ? 10.238 -8.520 9.551 1.00 89.31 228 GLU A CA 1
ATOM 1743 C C . GLU A 1 228 ? 9.256 -8.206 8.403 1.00 89.31 228 GLU A C 1
ATOM 1745 O O . GLU A 1 228 ? 8.135 -8.721 8.367 1.00 89.31 228 GLU A O 1
ATOM 1750 N N . ILE A 1 229 ? 9.684 -7.366 7.450 1.00 92.88 229 ILE A N 1
ATOM 1751 C CA . ILE A 1 229 ? 8.828 -6.804 6.386 1.00 92.88 229 ILE A CA 1
ATOM 1752 C C . ILE A 1 229 ? 8.197 -7.914 5.535 1.00 92.88 229 ILE A C 1
ATOM 1754 O O . ILE A 1 229 ? 8.907 -8.735 4.959 1.00 92.88 229 ILE A O 1
ATOM 1758 N N . ASP A 1 230 ? 6.872 -7.925 5.421 1.00 95.94 230 ASP A N 1
ATOM 1759 C CA . ASP A 1 230 ? 6.108 -8.902 4.631 1.00 95.94 230 ASP A CA 1
ATOM 1760 C C . ASP A 1 230 ? 6.451 -10.379 4.927 1.00 95.94 230 ASP A C 1
ATOM 1762 O O . ASP A 1 230 ? 6.468 -11.223 4.030 1.00 95.94 230 ASP A O 1
ATOM 1766 N N . ALA A 1 231 ? 6.754 -10.695 6.192 1.00 95.38 231 ALA A N 1
ATOM 1767 C CA . ALA A 1 231 ? 7.126 -12.043 6.640 1.00 95.38 231 ALA A CA 1
ATOM 1768 C C . ALA A 1 231 ? 6.103 -12.696 7.589 1.00 95.38 231 ALA A C 1
ATOM 1770 O O . ALA A 1 231 ? 6.317 -13.810 8.071 1.00 95.38 231 ALA A O 1
ATOM 1771 N N . GLY A 1 232 ? 5.003 -12.008 7.906 1.00 96.62 232 GLY A N 1
ATOM 1772 C CA . GLY A 1 232 ? 3.967 -12.562 8.776 1.00 96.62 232 GLY A CA 1
ATOM 1773 C C . GLY A 1 232 ? 3.133 -13.651 8.098 1.00 96.62 232 GLY A C 1
ATOM 1774 O O . GLY A 1 232 ? 3.186 -13.850 6.884 1.00 96.62 232 GLY A O 1
ATOM 1775 N N . GLY A 1 233 ? 2.348 -14.375 8.899 1.00 98.06 233 GLY A N 1
ATOM 1776 C CA . GLY A 1 233 ? 1.530 -15.482 8.407 1.00 98.06 233 GLY A CA 1
ATOM 1777 C C . GLY A 1 233 ? 0.517 -15.037 7.350 1.00 98.06 233 GLY A C 1
ATOM 1778 O O . GLY A 1 233 ? -0.198 -14.048 7.526 1.00 98.06 233 GLY A O 1
ATOM 1779 N N . ILE A 1 234 ? 0.458 -15.783 6.246 1.00 98.62 234 ILE A N 1
ATOM 1780 C CA . ILE A 1 234 ? -0.449 -15.532 5.124 1.00 98.62 234 ILE A CA 1
ATOM 1781 C C . ILE A 1 234 ? -1.858 -15.974 5.518 1.00 98.62 234 ILE A C 1
ATOM 1783 O O . ILE A 1 234 ? -2.073 -17.143 5.838 1.00 98.62 234 ILE A O 1
ATOM 1787 N N . LEU A 1 235 ? -2.820 -15.055 5.467 1.00 98.44 235 LEU A N 1
ATOM 1788 C CA . LEU A 1 235 ? -4.220 -15.322 5.814 1.00 98.44 235 LEU A CA 1
ATOM 1789 C C . LEU A 1 235 ? -5.037 -15.662 4.579 1.00 98.44 235 LEU A C 1
ATOM 1791 O O . LEU A 1 235 ? -5.865 -16.566 4.606 1.00 98.44 235 LEU A O 1
ATOM 1795 N N . ALA A 1 236 ? -4.780 -14.947 3.489 1.00 98.44 236 ALA A N 1
ATOM 1796 C CA . ALA A 1 236 ? -5.412 -15.199 2.212 1.00 98.44 236 ALA A CA 1
ATOM 1797 C C . ALA A 1 236 ? -4.493 -14.724 1.081 1.00 98.44 236 ALA A C 1
ATOM 1799 O O . ALA A 1 236 ? -3.730 -13.771 1.245 1.00 98.44 236 ALA A O 1
ATOM 1800 N N . GLN A 1 237 ? -4.542 -15.400 -0.060 1.00 98.50 237 GLN A N 1
ATOM 1801 C CA . GLN A 1 237 ? -3.715 -15.093 -1.222 1.00 98.50 237 GLN A CA 1
ATOM 1802 C C . GLN A 1 237 ? -4.480 -15.458 -2.491 1.00 98.50 237 GLN A C 1
ATOM 1804 O O . GLN A 1 237 ? -5.167 -16.478 -2.516 1.00 98.50 237 GLN A O 1
ATOM 1809 N N . GLU A 1 238 ? -4.371 -14.631 -3.525 1.00 98.31 238 GLU A N 1
ATOM 1810 C CA . GLU A 1 238 ? -5.081 -14.824 -4.788 1.00 98.31 238 GLU A CA 1
ATOM 1811 C C . GLU A 1 238 ? -4.164 -14.502 -5.970 1.00 98.31 238 GLU A C 1
ATOM 1813 O O . GLU A 1 238 ? -3.514 -13.456 -5.994 1.00 98.31 238 GLU A O 1
ATOM 1818 N N . THR A 1 239 ? -4.096 -15.412 -6.944 1.00 98.50 239 THR A N 1
ATOM 1819 C CA . THR A 1 239 ? -3.428 -15.176 -8.230 1.00 98.50 239 THR A CA 1
ATOM 1820 C C . THR A 1 239 ? -4.335 -14.346 -9.125 1.00 98.50 239 THR A C 1
ATOM 1822 O O . THR A 1 239 ? -5.530 -14.610 -9.216 1.00 98.50 239 THR A O 1
ATOM 1825 N N . VAL A 1 240 ? -3.760 -13.373 -9.829 1.00 98.38 240 VAL A N 1
ATOM 1826 C CA . VAL A 1 240 ? -4.494 -12.489 -10.735 1.00 98.38 240 VAL A CA 1
ATOM 1827 C C . VAL A 1 240 ? -3.865 -12.578 -12.118 1.00 98.38 240 VAL A C 1
ATOM 1829 O O . VAL A 1 240 ? -2.684 -12.285 -12.295 1.00 98.38 240 VAL A O 1
ATOM 1832 N N . ALA A 1 241 ? -4.652 -12.993 -13.109 1.00 97.94 241 ALA A N 1
ATOM 1833 C CA . ALA A 1 241 ? -4.217 -12.991 -14.499 1.00 97.94 241 ALA A CA 1
ATOM 1834 C C . ALA A 1 241 ? -4.217 -11.552 -15.031 1.00 97.94 241 ALA A C 1
ATOM 1836 O O . ALA A 1 241 ? -5.243 -10.874 -14.985 1.00 97.94 241 ALA A O 1
ATOM 1837 N N . LEU A 1 242 ? -3.071 -11.095 -15.534 1.00 97.50 242 LEU A N 1
ATOM 1838 C CA . LEU A 1 242 ? -2.905 -9.761 -16.109 1.00 97.50 242 LEU A CA 1
ATOM 1839 C C . LEU A 1 242 ? -2.495 -9.851 -17.586 1.00 97.50 242 LEU A C 1
ATOM 1841 O O . LEU A 1 242 ? -1.884 -10.848 -17.982 1.00 97.50 242 LEU A O 1
ATOM 1845 N N . PRO A 1 243 ? -2.798 -8.823 -18.402 1.00 95.50 243 PRO A N 1
ATOM 1846 C CA . PRO A 1 243 ? -2.348 -8.764 -19.789 1.00 95.50 243 PRO A CA 1
ATOM 1847 C C . PRO A 1 243 ? -0.819 -8.871 -19.914 1.00 95.50 243 PRO A C 1
ATOM 1849 O O . PRO A 1 243 ? -0.096 -8.373 -19.047 1.00 95.50 243 PRO A O 1
ATOM 1852 N N . PRO A 1 244 ? -0.299 -9.469 -21.000 1.00 93.25 244 PRO A N 1
ATOM 1853 C CA . PRO A 1 244 ? 1.142 -9.658 -21.187 1.00 93.25 244 PRO A CA 1
ATOM 1854 C C . PRO A 1 244 ? 1.923 -8.340 -21.299 1.00 93.25 244 PRO A C 1
ATOM 1856 O O . PRO A 1 244 ? 3.120 -8.306 -21.024 1.00 93.25 244 PRO A O 1
ATOM 1859 N N . ASP A 1 245 ? 1.259 -7.257 -21.698 1.00 94.38 245 ASP A N 1
ATOM 1860 C CA . ASP A 1 245 ? 1.827 -5.921 -21.864 1.00 94.38 245 ASP A CA 1
ATOM 1861 C C . ASP A 1 245 ? 1.538 -4.982 -20.680 1.00 94.38 245 ASP A C 1
ATOM 1863 O O . ASP A 1 245 ? 1.802 -3.779 -20.776 1.00 94.38 245 ASP A O 1
ATOM 1867 N N . VAL A 1 246 ? 1.026 -5.520 -19.564 1.00 98.06 246 VAL A N 1
ATOM 1868 C CA . VAL A 1 246 ? 0.723 -4.749 -18.355 1.00 98.06 246 VAL A CA 1
ATOM 1869 C C . VAL A 1 246 ? 1.961 -4.002 -17.849 1.00 98.06 246 VAL A C 1
ATOM 1871 O O . VAL A 1 246 ? 3.073 -4.538 -17.791 1.00 98.06 246 VAL A O 1
ATOM 1874 N N . THR A 1 247 ? 1.775 -2.743 -17.459 1.00 98.69 247 THR A N 1
ATOM 1875 C CA . THR A 1 247 ? 2.832 -1.952 -16.826 1.00 98.69 247 THR A CA 1
ATOM 1876 C C . THR A 1 247 ? 2.938 -2.279 -15.337 1.00 98.69 247 THR A C 1
ATOM 1878 O O . THR A 1 247 ? 1.992 -2.776 -14.723 1.00 98.69 247 THR A O 1
ATOM 1881 N N . ALA A 1 248 ? 4.078 -1.977 -14.710 1.00 98.38 248 ALA A N 1
ATOM 1882 C CA . ALA A 1 2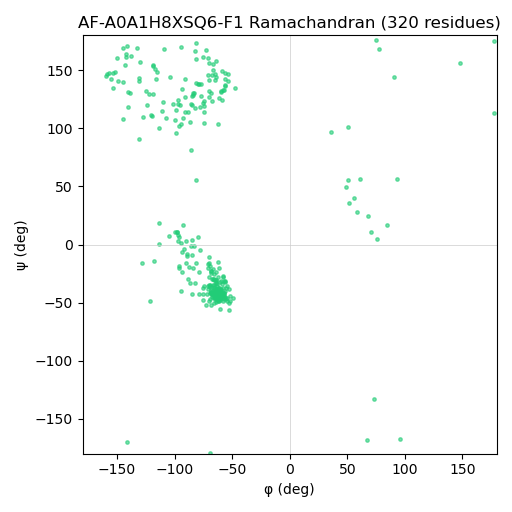48 ? 4.231 -2.151 -13.261 1.00 98.38 248 ALA A CA 1
ATOM 1883 C C . ALA A 1 248 ? 3.183 -1.346 -12.464 1.00 98.38 248 ALA A C 1
ATOM 1885 O O . ALA A 1 248 ? 2.693 -1.826 -11.438 1.00 98.38 248 ALA A O 1
ATOM 1886 N N . SER A 1 249 ? 2.842 -0.141 -12.939 1.00 98.44 249 SER A N 1
ATOM 1887 C CA . SER A 1 249 ? 1.832 0.739 -12.338 1.00 98.44 249 SER A CA 1
ATOM 1888 C C . SER A 1 249 ? 0.422 0.165 -12.482 1.00 98.44 249 SER A C 1
ATOM 1890 O O . SER A 1 249 ? -0.241 -0.058 -11.467 1.00 98.44 249 SER A O 1
ATOM 1892 N N . ARG A 1 250 ? 0.005 -0.200 -13.702 1.00 98.44 250 ARG A N 1
ATOM 1893 C CA . ARG A 1 250 ? -1.305 -0.815 -13.949 1.00 98.44 250 ARG A CA 1
ATOM 1894 C C . ARG A 1 250 ? -1.479 -2.132 -13.201 1.00 98.44 250 ARG A C 1
ATOM 1896 O O . ARG A 1 250 ? -2.537 -2.375 -12.627 1.00 98.44 250 ARG A O 1
ATOM 1903 N N . ALA A 1 251 ? -0.438 -2.964 -13.158 1.00 98.69 251 ALA A N 1
ATOM 1904 C CA . ALA A 1 251 ? -0.453 -4.187 -12.365 1.00 98.69 251 ALA A CA 1
ATOM 1905 C C . ALA A 1 251 ? -0.691 -3.876 -10.884 1.00 98.69 251 ALA A C 1
ATOM 1907 O O . ALA A 1 251 ? -1.493 -4.543 -10.240 1.00 98.69 251 ALA A O 1
ATOM 1908 N N . ALA A 1 252 ? -0.049 -2.838 -10.341 1.00 98.50 252 ALA A N 1
ATOM 1909 C CA . ALA A 1 252 ? -0.254 -2.462 -8.951 1.00 98.50 252 ALA A CA 1
ATOM 1910 C C . ALA A 1 252 ? -1.700 -2.000 -8.701 1.00 98.50 252 ALA A C 1
ATOM 1912 O O . ALA A 1 252 ? -2.289 -2.461 -7.727 1.00 98.50 252 ALA A O 1
ATOM 1913 N N . VAL A 1 253 ? -2.292 -1.188 -9.588 1.00 98.38 253 VAL A N 1
ATOM 1914 C CA . VAL A 1 253 ? -3.718 -0.798 -9.518 1.00 98.38 253 VAL A CA 1
ATOM 1915 C C . VAL A 1 253 ? -4.622 -2.026 -9.424 1.00 98.38 253 VAL A C 1
ATOM 1917 O O . VAL A 1 253 ? -5.355 -2.192 -8.447 1.00 98.38 253 VAL A O 1
ATOM 1920 N N . LEU A 1 254 ? -4.502 -2.936 -10.392 1.00 98.56 254 LEU A N 1
ATOM 1921 C CA . LEU A 1 254 ? -5.353 -4.124 -10.488 1.00 98.56 254 LEU A CA 1
ATOM 1922 C C . LEU A 1 254 ? -5.186 -5.063 -9.282 1.00 98.56 254 LEU A C 1
ATOM 1924 O O . LEU A 1 254 ? -6.156 -5.657 -8.813 1.00 98.56 254 LEU A O 1
ATOM 1928 N N . LEU A 1 255 ? -3.973 -5.179 -8.734 1.00 98.75 255 LEU A N 1
ATOM 1929 C CA . LEU A 1 255 ? -3.719 -6.022 -7.567 1.00 98.75 255 LEU A CA 1
ATOM 1930 C C . LEU A 1 255 ? -4.252 -5.429 -6.256 1.00 98.75 255 LEU A C 1
ATOM 1932 O O . LEU A 1 255 ? -4.745 -6.191 -5.426 1.00 98.75 255 LEU A O 1
ATOM 1936 N N . HIS A 1 256 ? -4.214 -4.107 -6.049 1.00 98.56 256 HIS A N 1
ATOM 1937 C CA . HIS A 1 256 ? -4.870 -3.511 -4.873 1.00 98.56 256 HIS A CA 1
ATOM 1938 C C . HIS A 1 256 ? -6.399 -3.600 -4.992 1.00 98.56 256 HIS A C 1
ATOM 1940 O O . HIS A 1 256 ? -7.072 -3.849 -3.989 1.00 98.56 256 HIS A O 1
ATOM 1946 N N . GLU A 1 257 ? -6.954 -3.461 -6.202 1.00 97.88 257 GLU A N 1
ATOM 1947 C CA . GLU A 1 257 ? -8.383 -3.679 -6.458 1.00 97.88 257 GLU A CA 1
ATOM 1948 C C . GLU A 1 257 ? -8.809 -5.119 -6.137 1.00 97.88 257 GLU A C 1
ATOM 1950 O O . GLU A 1 257 ? -9.798 -5.310 -5.426 1.00 97.88 257 GLU A O 1
ATOM 1955 N N . ALA A 1 258 ? -8.030 -6.118 -6.568 1.00 98.25 258 ALA A N 1
ATOM 1956 C CA . ALA A 1 258 ? -8.233 -7.525 -6.211 1.00 98.25 258 ALA A CA 1
ATOM 1957 C C . ALA A 1 258 ? -8.004 -7.802 -4.711 1.00 98.25 258 ALA A C 1
ATOM 1959 O O . ALA A 1 258 ? -8.644 -8.671 -4.119 1.00 98.25 258 ALA A O 1
ATOM 1960 N N . GLY A 1 259 ? -7.128 -7.030 -4.061 1.00 98.31 259 GLY A N 1
ATOM 1961 C CA . GLY A 1 259 ? -6.837 -7.144 -2.632 1.00 98.31 259 GLY A CA 1
ATOM 1962 C C . GLY A 1 259 ? -8.004 -6.751 -1.729 1.00 98.31 259 GLY A C 1
ATOM 1963 O O . GLY A 1 259 ? -8.147 -7.312 -0.645 1.00 98.31 259 GLY A O 1
ATOM 1964 N N . ARG A 1 260 ? -8.875 -5.831 -2.164 1.00 97.62 260 ARG A N 1
ATOM 1965 C CA . ARG A 1 260 ? -10.026 -5.365 -1.370 1.00 97.62 260 ARG A CA 1
ATOM 1966 C C . ARG A 1 260 ? -11.012 -6.491 -1.008 1.00 97.62 260 ARG A C 1
ATOM 1968 O O . ARG A 1 260 ? -11.269 -6.658 0.183 1.00 97.62 260 ARG A O 1
ATOM 1975 N N . PRO A 1 261 ? -11.572 -7.273 -1.956 1.00 98.00 261 PRO A N 1
ATOM 1976 C CA . PRO A 1 261 ? -12.456 -8.382 -1.600 1.00 98.00 261 PRO A CA 1
ATOM 1977 C C . PRO A 1 261 ? -11.728 -9.477 -0.809 1.00 98.00 261 PRO A C 1
ATOM 1979 O O . PRO A 1 261 ? -12.327 -10.077 0.081 1.00 98.00 261 PRO A O 1
ATOM 1982 N N . LEU A 1 262 ? -10.439 -9.716 -1.077 1.00 98.12 262 LEU A N 1
ATOM 1983 C CA . LEU A 1 262 ? -9.622 -10.659 -0.309 1.00 98.12 262 LEU A CA 1
ATOM 1984 C C . LEU A 1 262 ? -9.502 -10.232 1.165 1.00 98.12 262 LEU A C 1
ATOM 1986 O O . LEU A 1 262 ? -9.690 -11.056 2.058 1.00 98.12 262 LEU A O 1
ATOM 1990 N N . LEU A 1 263 ? -9.244 -8.945 1.414 1.00 98.38 263 LEU A N 1
ATOM 1991 C CA . LEU A 1 263 ? -9.196 -8.352 2.750 1.00 98.38 263 LEU A CA 1
ATOM 1992 C C . LEU A 1 263 ? -10.554 -8.427 3.452 1.00 98.38 263 LEU A C 1
ATOM 1994 O O . LEU A 1 263 ? -10.610 -8.826 4.611 1.00 98.38 263 LEU A O 1
ATOM 1998 N N . GLU A 1 264 ? -11.644 -8.093 2.760 1.00 97.38 264 GLU A N 1
ATOM 1999 C CA . GLU A 1 264 ? -12.995 -8.158 3.329 1.00 97.38 264 GLU A CA 1
ATOM 2000 C C . GLU A 1 264 ? -13.329 -9.574 3.821 1.00 97.38 264 GLU A C 1
ATOM 2002 O O . GLU A 1 264 ? -13.833 -9.735 4.930 1.00 97.38 264 GLU A O 1
ATOM 2007 N N . ARG A 1 265 ? -12.964 -10.616 3.055 1.00 96.81 265 ARG A N 1
ATOM 2008 C CA . ARG A 1 265 ? -13.126 -12.017 3.489 1.00 96.81 265 ARG A CA 1
ATOM 2009 C C . ARG A 1 265 ? -12.379 -12.308 4.793 1.00 96.81 265 ARG A C 1
ATOM 2011 O O . ARG A 1 265 ? -12.931 -12.962 5.672 1.00 96.81 265 ARG A O 1
ATOM 2018 N N . VAL A 1 266 ? -11.146 -11.814 4.929 1.00 97.31 266 VAL A N 1
ATOM 2019 C CA . VAL A 1 266 ? -10.339 -11.988 6.149 1.00 97.31 266 VAL A CA 1
ATOM 2020 C C . VAL A 1 266 ? -10.963 -11.255 7.338 1.00 97.31 266 VAL A C 1
ATOM 2022 O O . VAL A 1 266 ? -11.017 -11.816 8.430 1.00 97.31 266 VAL A O 1
ATOM 2025 N N . LEU A 1 267 ? -11.457 -10.030 7.141 1.00 96.19 267 LEU A N 1
ATOM 2026 C CA . LEU A 1 267 ? -12.095 -9.244 8.202 1.00 96.19 267 LEU A CA 1
ATOM 2027 C C . LEU A 1 267 ? -13.402 -9.887 8.681 1.00 96.19 267 LEU A C 1
ATOM 2029 O O . LEU A 1 267 ? -13.603 -10.016 9.885 1.00 96.19 267 LEU A O 1
ATOM 2033 N N . VAL A 1 268 ? -14.256 -10.339 7.758 1.00 94.44 268 VAL A N 1
ATOM 2034 C CA . VAL A 1 268 ? -15.503 -11.047 8.093 1.00 94.44 268 VAL A CA 1
ATOM 2035 C C . VAL A 1 268 ? -15.214 -12.332 8.864 1.00 94.44 268 VAL A C 1
ATOM 2037 O O . VAL A 1 268 ? -15.894 -12.620 9.849 1.00 94.44 268 VAL A O 1
ATOM 2040 N N . GLU A 1 269 ? -14.195 -13.093 8.457 1.00 93.12 269 GLU A N 1
ATOM 2041 C CA . GLU A 1 269 ? -13.809 -14.302 9.182 1.00 93.12 269 GLU A CA 1
ATOM 2042 C C . GLU A 1 269 ? -13.318 -13.986 10.594 1.00 93.12 269 GLU A C 1
ATOM 2044 O O . GLU A 1 269 ? -13.718 -14.661 11.538 1.00 93.12 269 GLU A O 1
ATOM 2049 N N . ALA A 1 270 ? -12.511 -12.936 10.750 1.00 92.69 270 ALA A N 1
ATOM 2050 C CA . ALA A 1 270 ? -11.990 -12.510 12.044 1.00 92.69 270 ALA A CA 1
ATOM 2051 C C . ALA A 1 270 ? -13.089 -12.026 13.002 1.00 92.69 270 ALA A C 1
ATOM 2053 O O . ALA A 1 270 ? -13.046 -12.325 14.193 1.00 92.69 270 ALA A O 1
ATOM 2054 N N . GLU A 1 271 ? -14.090 -11.301 12.496 1.00 91.44 271 GLU A N 1
ATOM 2055 C CA . GLU A 1 271 ? -15.270 -10.903 13.277 1.00 91.44 271 GLU A CA 1
ATOM 2056 C C . GLU A 1 271 ? -16.091 -12.132 13.696 1.00 91.44 271 GLU A C 1
ATOM 2058 O O . GLU A 1 271 ? -16.562 -12.214 14.829 1.00 91.44 271 GLU A O 1
ATOM 2063 N N . ARG A 1 272 ? -16.228 -13.120 12.801 1.00 90.81 272 ARG A N 1
ATOM 2064 C CA . ARG A 1 272 ? -16.968 -14.361 13.061 1.00 90.81 272 ARG A CA 1
ATOM 2065 C C . ARG A 1 272 ? -16.287 -15.253 14.100 1.00 90.81 272 ARG A C 1
ATOM 2067 O O . ARG A 1 272 ? -16.973 -15.834 14.937 1.00 90.81 272 ARG A O 1
ATOM 2074 N N . SER A 1 273 ? -14.965 -15.389 14.035 1.00 89.62 273 SER A N 1
ATOM 2075 C CA . SER A 1 273 ? -14.168 -16.184 14.978 1.00 89.62 273 SER A CA 1
ATOM 2076 C C . SER A 1 273 ? -13.857 -15.435 16.281 1.00 89.62 273 SER A C 1
ATOM 2078 O O . SER A 1 273 ? -13.444 -16.059 17.257 1.00 89.62 273 SER A O 1
ATOM 2080 N N . GLY A 1 274 ? -14.023 -14.109 16.297 1.00 87.81 274 GLY A N 1
ATOM 2081 C CA . GLY A 1 274 ? -13.644 -13.228 17.403 1.00 87.81 274 GLY A CA 1
ATOM 2082 C C . GLY A 1 274 ? -12.137 -12.965 17.512 1.00 87.81 274 GLY A C 1
ATOM 2083 O O . GLY A 1 274 ? -11.703 -12.325 18.468 1.00 87.81 274 GLY A O 1
ATOM 2084 N N . ALA A 1 275 ? -11.330 -13.457 16.567 1.00 87.94 275 ALA A N 1
ATOM 2085 C CA . ALA A 1 275 ? -9.884 -13.260 16.546 1.00 87.94 275 ALA A CA 1
ATOM 2086 C C . ALA A 1 275 ? -9.305 -13.426 15.136 1.00 87.94 275 ALA A C 1
ATOM 2088 O O . ALA A 1 275 ? -9.748 -14.264 14.349 1.00 87.94 275 ALA A O 1
ATOM 2089 N N . LEU A 1 276 ? -8.241 -12.684 14.833 1.00 90.56 276 LEU A N 1
ATOM 2090 C CA . LEU A 1 276 ? -7.484 -12.920 13.608 1.00 90.56 276 LEU A CA 1
ATOM 2091 C C . LEU A 1 276 ? -6.713 -14.244 13.697 1.00 90.56 276 LEU A C 1
ATOM 2093 O O . LEU A 1 276 ? -6.016 -14.464 14.690 1.00 90.56 276 LEU A O 1
ATOM 2097 N N . PRO A 1 277 ? -6.778 -15.103 12.665 1.00 91.81 277 PRO A N 1
ATOM 2098 C CA . PRO A 1 277 ? -5.948 -16.293 12.633 1.00 91.81 277 PRO A CA 1
ATOM 2099 C C . PRO A 1 277 ? -4.467 -15.915 12.505 1.00 91.81 277 PRO A C 1
ATOM 2101 O O . PRO A 1 277 ? -4.114 -14.864 11.971 1.00 91.81 277 PRO A O 1
ATOM 2104 N N . GLU A 1 278 ? -3.582 -16.805 12.951 1.00 93.19 278 GLU A N 1
ATOM 2105 C CA . GLU A 1 278 ? -2.131 -16.612 12.816 1.00 93.19 278 GLU A CA 1
ATOM 2106 C C . GLU A 1 278 ? -1.650 -16.693 11.357 1.00 93.19 278 GLU A C 1
ATOM 2108 O O . GLU A 1 278 ? -0.614 -16.130 11.007 1.00 93.19 278 GLU A O 1
ATOM 2113 N N . GLY A 1 279 ? -2.419 -17.358 10.492 1.00 96.00 279 GLY A N 1
ATOM 2114 C CA . GLY A 1 279 ? -2.093 -17.551 9.083 1.00 96.00 279 GLY A CA 1
ATOM 2115 C C . GLY A 1 279 ? -1.039 -18.630 8.836 1.00 96.00 279 GLY A C 1
ATOM 2116 O O . GLY A 1 279 ? -0.361 -19.128 9.736 1.00 96.00 279 GLY A O 1
ATOM 2117 N N . ARG A 1 280 ? -0.897 -19.013 7.568 1.00 97.38 280 ARG A N 1
ATOM 2118 C CA . ARG A 1 280 ? 0.100 -19.984 7.119 1.00 97.38 280 ARG A CA 1
ATOM 2119 C C . ARG A 1 280 ? 1.480 -19.333 7.110 1.00 97.38 280 ARG A C 1
ATOM 2121 O O . ARG A 1 280 ? 1.712 -18.385 6.358 1.00 97.38 280 ARG A O 1
ATOM 2128 N N . ARG A 1 281 ? 2.411 -19.866 7.901 1.00 95.44 281 ARG A N 1
ATOM 2129 C CA . ARG A 1 281 ? 3.824 -19.468 7.848 1.00 95.44 281 ARG A CA 1
ATOM 2130 C C . ARG A 1 281 ? 4.503 -20.114 6.645 1.00 95.44 281 ARG A C 1
ATOM 2132 O O . ARG A 1 281 ? 4.267 -21.280 6.339 1.00 95.44 281 ARG A O 1
ATOM 2139 N N . VAL A 1 282 ? 5.336 -19.339 5.969 1.00 94.88 282 VAL A N 1
ATOM 2140 C CA . VAL A 1 282 ? 6.124 -19.762 4.807 1.00 94.88 282 VAL A CA 1
ATOM 2141 C C . VAL A 1 282 ? 7.582 -19.354 5.024 1.00 94.88 282 VAL A C 1
ATOM 2143 O O . VAL A 1 282 ? 7.830 -18.437 5.810 1.00 94.88 282 VAL A O 1
ATOM 2146 N N . PRO A 1 283 ? 8.556 -20.006 4.364 1.00 94.94 283 PRO A N 1
ATOM 2147 C CA . PRO A 1 283 ? 9.941 -19.563 4.414 1.00 94.94 283 PRO A CA 1
ATOM 2148 C C . PRO A 1 283 ? 10.070 -18.111 3.961 1.00 94.94 283 PRO A C 1
ATOM 2150 O O . PRO A 1 283 ? 9.469 -17.703 2.963 1.00 94.94 283 PRO A O 1
ATOM 2153 N N . VAL A 1 284 ? 10.872 -17.341 4.686 1.00 93.56 284 VAL A N 1
ATOM 2154 C CA . VAL A 1 284 ? 11.150 -15.954 4.331 1.00 93.56 284 VAL A CA 1
ATOM 2155 C C . VAL A 1 284 ? 12.173 -15.938 3.198 1.00 93.56 284 VAL A C 1
ATOM 2157 O O . VAL A 1 284 ? 13.289 -16.432 3.349 1.00 93.56 284 VAL A O 1
ATOM 2160 N N . LEU A 1 285 ? 11.784 -15.391 2.046 1.00 95.75 285 LEU A N 1
ATOM 2161 C CA . LEU A 1 285 ? 12.688 -15.195 0.913 1.00 95.75 285 LEU A CA 1
ATOM 2162 C C . LEU A 1 285 ? 13.517 -13.907 1.079 1.00 95.75 285 LEU A C 1
ATOM 2164 O O . LEU A 1 285 ? 13.201 -13.071 1.934 1.00 95.75 285 LEU A O 1
ATOM 2168 N N . PRO A 1 286 ? 14.578 -13.711 0.273 1.00 95.88 286 PRO A N 1
ATOM 2169 C CA . PRO A 1 286 ? 15.342 -12.470 0.283 1.00 95.88 286 PRO A CA 1
ATOM 2170 C C . PRO A 1 286 ? 14.471 -11.236 0.027 1.00 95.88 286 PRO A C 1
ATOM 2172 O O . PRO A 1 286 ? 13.543 -11.258 -0.783 1.00 95.88 286 PRO A O 1
ATOM 2175 N N . TYR A 1 287 ? 14.794 -10.143 0.715 1.00 96.12 287 TYR A N 1
ATOM 2176 C CA . TYR A 1 287 ? 14.097 -8.871 0.566 1.00 96.12 287 TYR A CA 1
ATOM 2177 C C . TYR A 1 287 ? 14.347 -8.233 -0.808 1.00 96.12 287 TYR A C 1
ATOM 2179 O O . TYR A 1 287 ? 15.497 -8.076 -1.227 1.00 96.12 287 TYR A O 1
ATOM 2187 N N . CYS A 1 288 ? 13.282 -7.813 -1.495 1.00 96.75 288 CYS A N 1
ATOM 2188 C CA . CYS A 1 288 ? 13.370 -7.159 -2.795 1.00 96.75 288 CYS A CA 1
ATOM 2189 C C . CYS A 1 288 ? 13.260 -5.636 -2.628 1.00 96.75 288 CYS A C 1
ATOM 2191 O O . CYS A 1 288 ? 12.173 -5.069 -2.562 1.00 96.75 288 CYS A O 1
ATOM 2193 N N . GLY A 1 289 ? 14.404 -4.950 -2.567 1.00 96.50 289 GLY A N 1
ATOM 2194 C CA . GLY A 1 289 ? 14.449 -3.486 -2.520 1.00 96.50 289 GLY A CA 1
ATOM 2195 C C . GLY A 1 289 ? 14.018 -2.823 -3.834 1.00 96.50 289 GLY A C 1
ATOM 2196 O O . GLY A 1 289 ? 13.712 -3.478 -4.821 1.00 96.50 289 GLY A O 1
ATOM 2197 N N . PHE A 1 290 ? 14.032 -1.494 -3.884 1.00 96.88 290 PHE A N 1
ATOM 2198 C CA . PHE A 1 290 ? 13.787 -0.766 -5.136 1.00 96.88 290 PHE A CA 1
ATOM 2199 C C . PHE A 1 290 ? 14.806 -1.144 -6.229 1.00 96.88 290 PHE A C 1
ATOM 2201 O O . PHE A 1 290 ? 15.960 -1.436 -5.904 1.00 96.88 290 PHE A O 1
ATOM 2208 N N . PRO A 1 291 ? 14.420 -1.095 -7.517 1.00 96.56 291 PRO A N 1
ATOM 2209 C CA . PRO A 1 291 ? 15.243 -1.612 -8.603 1.00 96.56 291 PRO A CA 1
ATOM 2210 C C . PRO A 1 291 ? 16.519 -0.800 -8.810 1.00 96.56 291 PRO A C 1
ATOM 2212 O O . PRO A 1 291 ? 16.523 0.428 -8.706 1.00 96.56 291 PRO A O 1
ATOM 2215 N N . SER A 1 292 ? 17.585 -1.490 -9.191 1.00 97.69 292 SER A N 1
ATOM 2216 C CA . SER A 1 292 ? 18.817 -0.896 -9.707 1.00 97.69 292 SER A CA 1
ATOM 2217 C C . SER A 1 292 ? 18.645 -0.397 -11.152 1.00 97.69 292 SER A C 1
ATOM 2219 O O . SER A 1 292 ? 17.782 -0.894 -11.886 1.00 97.69 292 SER A O 1
ATOM 2221 N N . PRO A 1 293 ? 19.525 0.498 -11.644 1.00 97.88 293 PRO A N 1
ATOM 2222 C CA . PRO A 1 293 ? 19.530 0.893 -13.051 1.00 97.88 293 PRO A CA 1
ATOM 2223 C C . PRO A 1 293 ? 19.687 -0.295 -14.013 1.00 97.88 293 PRO A C 1
ATOM 2225 O O . PRO A 1 293 ? 19.169 -0.260 -15.127 1.00 97.88 293 PRO A O 1
ATOM 2228 N N . ALA A 1 294 ? 20.400 -1.349 -13.600 1.00 97.88 294 ALA A N 1
ATOM 2229 C CA . ALA A 1 294 ? 20.586 -2.555 -14.403 1.00 97.88 294 ALA A CA 1
ATOM 2230 C C . ALA A 1 294 ? 19.273 -3.329 -14.580 1.00 97.88 294 ALA A C 1
ATOM 2232 O O . ALA A 1 294 ? 18.930 -3.675 -15.707 1.00 97.88 294 ALA A O 1
ATOM 2233 N N . GLN A 1 295 ? 18.506 -3.512 -13.502 1.00 97.81 295 GLN A N 1
ATOM 2234 C CA . GLN A 1 295 ? 17.179 -4.135 -13.555 1.00 97.81 295 GLN A CA 1
ATOM 2235 C C . GLN A 1 295 ? 16.207 -3.330 -14.425 1.00 97.81 295 GLN A C 1
ATOM 2237 O O . GLN A 1 295 ? 15.475 -3.901 -15.227 1.00 97.81 295 GLN A O 1
ATOM 2242 N N . LEU A 1 296 ? 16.239 -1.996 -14.342 1.00 98.06 296 LEU A N 1
ATOM 2243 C CA . LEU A 1 296 ? 15.395 -1.148 -15.192 1.00 98.06 296 LEU A CA 1
ATOM 2244 C C . LEU A 1 296 ? 15.749 -1.259 -16.680 1.00 98.06 296 LEU A C 1
ATOM 2246 O O . LEU A 1 296 ? 14.858 -1.315 -17.529 1.00 98.06 296 LEU A O 1
ATOM 2250 N N . ARG A 1 297 ? 17.046 -1.317 -17.013 1.00 97.38 297 ARG A N 1
ATOM 2251 C CA . ARG A 1 297 ? 17.488 -1.585 -18.391 1.00 97.38 297 ARG A CA 1
ATOM 2252 C C . ARG A 1 297 ? 17.053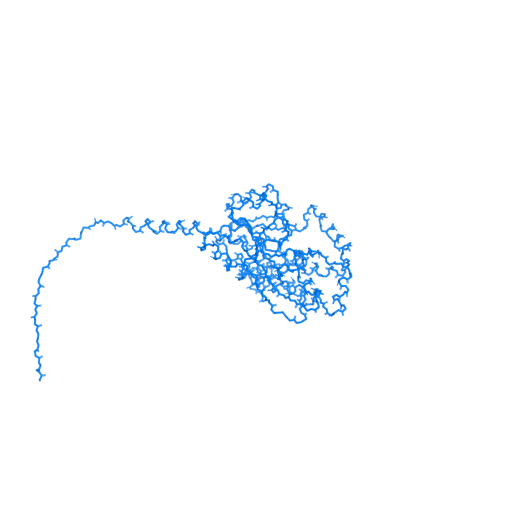 -2.970 -18.853 1.00 97.38 297 ARG A C 1
ATOM 2254 O O . ARG A 1 297 ? 16.667 -3.119 -20.007 1.00 97.38 297 ARG A O 1
ATOM 2261 N N . ASP A 1 298 ? 17.100 -3.959 -17.967 1.00 97.38 298 ASP A N 1
ATOM 2262 C CA . ASP A 1 298 ? 16.689 -5.320 -18.283 1.00 97.38 298 ASP A CA 1
ATOM 2263 C C . ASP A 1 298 ? 15.191 -5.423 -18.597 1.00 97.38 298 ASP A C 1
ATOM 2265 O O . ASP A 1 298 ? 14.835 -5.945 -19.651 1.00 97.38 298 ASP A O 1
ATOM 2269 N N . LEU A 1 299 ? 14.329 -4.811 -17.774 1.00 96.38 299 LEU A N 1
ATOM 2270 C CA . LEU A 1 299 ? 12.893 -4.680 -18.063 1.00 96.38 299 LEU A CA 1
ATOM 2271 C C . LEU A 1 299 ? 12.651 -4.092 -19.452 1.00 96.38 299 LEU A C 1
ATOM 2273 O O . LEU A 1 299 ? 11.912 -4.668 -20.251 1.00 96.38 299 LEU A O 1
ATOM 2277 N N . LYS A 1 300 ? 13.337 -2.985 -19.762 1.00 95.69 300 LYS A N 1
ATOM 2278 C CA . LYS A 1 300 ? 13.217 -2.317 -21.060 1.00 95.69 300 LYS A CA 1
ATOM 2279 C C . LYS A 1 300 ? 13.644 -3.227 -22.216 1.00 95.69 300 LYS A C 1
ATOM 2281 O O . LYS A 1 300 ? 12.954 -3.259 -23.230 1.00 95.69 300 LYS A O 1
ATOM 2286 N N . ARG A 1 301 ? 14.744 -3.983 -22.079 1.00 96.94 301 ARG A N 1
ATOM 2287 C CA . ARG A 1 301 ? 15.198 -4.949 -23.103 1.00 96.94 301 ARG A CA 1
ATOM 2288 C C . ARG A 1 301 ? 14.189 -6.072 -23.334 1.00 96.94 301 ARG A C 1
ATOM 2290 O O . ARG A 1 301 ? 14.035 -6.507 -24.466 1.00 96.94 301 ARG A O 1
ATOM 2297 N N . ARG A 1 302 ? 13.478 -6.499 -22.286 1.00 96.38 302 ARG A N 1
ATOM 2298 C CA . ARG A 1 302 ? 12.400 -7.499 -22.362 1.00 96.38 302 ARG A CA 1
ATOM 2299 C C . ARG A 1 302 ? 11.062 -6.921 -22.848 1.00 96.38 302 ARG A C 1
ATOM 2301 O O . ARG A 1 302 ? 10.053 -7.613 -22.789 1.00 96.38 302 ARG A O 1
ATOM 2308 N N . GLY A 1 303 ? 11.023 -5.654 -23.274 1.00 96.00 303 GLY A N 1
ATOM 2309 C CA . GLY A 1 303 ? 9.800 -4.982 -23.726 1.00 96.00 303 GLY A CA 1
ATOM 2310 C C . GLY A 1 303 ? 8.797 -4.662 -22.611 1.00 96.00 303 GLY A C 1
ATOM 2311 O O . GLY A 1 303 ? 7.669 -4.268 -22.902 1.00 96.00 303 GLY A O 1
ATOM 2312 N N . ARG A 1 304 ? 9.188 -4.800 -21.338 1.00 96.62 304 ARG A N 1
ATOM 2313 C CA . ARG A 1 304 ? 8.328 -4.566 -20.170 1.00 96.62 304 ARG A CA 1
ATOM 2314 C C . ARG A 1 304 ? 8.437 -3.118 -19.714 1.00 96.62 304 ARG A C 1
ATOM 2316 O O . ARG A 1 304 ? 9.512 -2.515 -19.748 1.00 96.62 304 ARG A O 1
ATOM 2323 N N . ARG A 1 305 ? 7.312 -2.545 -19.288 1.00 97.12 305 ARG A N 1
ATOM 2324 C CA . ARG A 1 305 ? 7.193 -1.113 -18.988 1.00 97.12 305 ARG A CA 1
ATOM 2325 C C . ARG A 1 305 ? 6.880 -0.880 -17.517 1.00 97.12 305 ARG A C 1
ATOM 2327 O O . ARG A 1 305 ? 6.110 -1.610 -16.903 1.00 97.12 305 ARG A O 1
ATOM 2334 N N . LEU A 1 306 ? 7.459 0.178 -16.954 1.00 97.88 306 LEU A N 1
ATOM 2335 C CA . LEU A 1 306 ? 7.076 0.643 -15.620 1.00 97.88 306 LEU A CA 1
ATOM 2336 C C . LEU A 1 306 ? 5.736 1.376 -15.655 1.00 97.88 306 LEU A C 1
ATOM 2338 O O . LEU A 1 306 ? 4.904 1.186 -14.772 1.00 97.88 306 LEU A O 1
ATOM 2342 N N . VAL A 1 307 ? 5.581 2.214 -16.678 1.00 98.12 307 VAL A N 1
ATOM 2343 C CA . VAL A 1 307 ? 4.428 3.070 -16.949 1.00 98.12 307 VAL A CA 1
ATOM 2344 C C . VAL A 1 307 ? 4.283 3.277 -18.457 1.00 98.12 307 VAL A C 1
ATOM 2346 O O . VAL A 1 307 ? 5.264 3.126 -19.195 1.00 98.12 307 VAL A O 1
ATOM 2349 N N . ASP A 1 308 ? 3.097 3.671 -18.903 1.00 97.19 308 ASP A N 1
ATOM 2350 C CA . ASP A 1 308 ? 2.819 4.138 -20.260 1.00 97.19 308 ASP A CA 1
ATOM 2351 C C . ASP A 1 308 ? 1.823 5.321 -20.303 1.00 97.19 308 ASP A C 1
ATOM 2353 O O . ASP A 1 308 ? 1.517 5.959 -19.293 1.00 97.19 308 ASP A O 1
ATOM 2357 N N . ALA A 1 309 ? 1.353 5.673 -21.505 1.00 96.62 309 ALA A N 1
ATOM 2358 C CA . ALA A 1 309 ? 0.407 6.772 -21.706 1.00 96.62 309 ALA A CA 1
ATOM 2359 C C . ALA A 1 309 ? -0.994 6.488 -21.128 1.00 96.62 309 ALA A C 1
ATOM 2361 O O . ALA A 1 309 ? -1.757 7.422 -20.874 1.00 96.62 309 ALA A O 1
ATOM 2362 N N . GLY A 1 310 ? -1.363 5.219 -20.944 1.00 96.31 310 GLY A N 1
ATOM 2363 C CA . GLY A 1 310 ? -2.555 4.819 -20.206 1.00 96.31 310 GLY A CA 1
ATOM 2364 C C . GLY A 1 310 ? -2.429 5.197 -18.737 1.00 96.31 310 GLY A C 1
ATOM 2365 O O . GLY A 1 310 ? -3.292 5.911 -18.232 1.00 96.31 310 GLY A O 1
ATOM 2366 N N . ASP A 1 311 ? -1.312 4.836 -18.105 1.00 97.12 311 ASP A N 1
ATOM 2367 C CA . ASP A 1 311 ? -1.064 5.155 -16.692 1.00 97.12 311 ASP A CA 1
ATOM 2368 C C . ASP A 1 311 ? -1.008 6.671 -16.444 1.00 97.12 311 ASP A C 1
ATOM 2370 O O . ASP A 1 311 ? -1.543 7.169 -15.456 1.00 97.12 311 ASP A O 1
ATOM 2374 N N . LEU A 1 312 ? -0.412 7.435 -17.370 1.00 95.44 312 LEU A N 1
ATOM 2375 C CA . LEU A 1 312 ? -0.391 8.899 -17.294 1.00 95.44 312 LEU A CA 1
ATOM 2376 C C . LEU A 1 312 ? -1.807 9.496 -17.307 1.00 95.44 312 LEU A C 1
ATOM 2378 O O . LEU A 1 312 ? -2.124 10.372 -16.500 1.00 95.44 312 LEU A O 1
ATOM 2382 N N . ARG A 1 313 ? -2.667 9.026 -18.218 1.00 93.75 313 ARG A N 1
ATOM 2383 C CA . ARG A 1 313 ? -4.070 9.458 -18.270 1.00 93.75 313 ARG A CA 1
ATOM 2384 C C . ARG A 1 313 ? -4.812 9.046 -17.005 1.00 93.75 313 ARG A C 1
ATOM 2386 O O . ARG A 1 313 ? -5.566 9.851 -16.465 1.00 93.75 313 ARG A O 1
ATOM 2393 N N . GLU A 1 314 ? -4.569 7.835 -16.508 1.00 92.88 314 GLU A N 1
ATOM 2394 C CA . GLU A 1 314 ? -5.178 7.347 -15.272 1.00 92.88 314 GLU A CA 1
ATOM 2395 C C . GLU A 1 314 ? -4.799 8.240 -14.082 1.00 92.88 314 GLU A C 1
ATOM 2397 O O . GLU A 1 314 ? -5.691 8.727 -13.391 1.00 92.88 314 GLU A O 1
ATOM 2402 N N . ALA A 1 315 ? -3.516 8.580 -13.924 1.00 92.81 315 ALA A N 1
ATOM 2403 C CA . ALA A 1 315 ? -3.028 9.493 -12.888 1.00 92.81 315 ALA A CA 1
ATOM 2404 C C . ALA A 1 315 ? -3.728 10.862 -12.911 1.00 92.81 315 ALA A C 1
ATOM 2406 O O . ALA A 1 315 ? -4.181 11.353 -11.876 1.00 92.81 315 ALA A O 1
ATOM 2407 N N . LEU A 1 316 ? -3.861 11.463 -14.098 1.00 89.94 316 LEU A N 1
ATOM 2408 C CA . LEU A 1 316 ? -4.511 12.767 -14.280 1.00 89.94 316 LEU A CA 1
ATOM 2409 C C . LEU A 1 316 ? -6.032 12.701 -14.066 1.00 89.94 316 LEU A C 1
ATOM 2411 O O . LEU A 1 316 ? -6.652 13.681 -13.654 1.00 89.94 316 LEU A O 1
ATOM 2415 N N . SER A 1 317 ? -6.630 11.538 -14.320 1.00 88.19 317 SER A N 1
ATOM 2416 C CA . SER A 1 317 ? -8.065 11.272 -14.178 1.00 88.19 317 SER A CA 1
ATOM 2417 C C . SER A 1 317 ? -8.452 10.628 -12.843 1.00 88.19 317 SER A C 1
ATOM 2419 O O . SER A 1 317 ? -9.613 10.273 -12.656 1.00 88.19 317 SER A O 1
ATOM 2421 N N . LEU A 1 318 ? -7.526 10.483 -11.886 1.00 86.69 318 LEU A N 1
ATOM 2422 C CA . LEU A 1 318 ? -7.757 9.696 -10.668 1.00 86.69 318 LEU A CA 1
ATOM 2423 C C . LEU A 1 318 ? -8.963 10.178 -9.840 1.00 86.69 318 LEU A C 1
ATOM 2425 O O . LEU A 1 318 ? -9.579 9.391 -9.123 1.00 86.69 318 LEU A O 1
ATOM 2429 N N . SER A 1 319 ? -9.298 11.469 -9.927 1.00 81.62 319 SER A N 1
ATOM 2430 C CA . SER A 1 319 ? -10.458 12.065 -9.242 1.00 81.62 319 SER A CA 1
ATOM 2431 C C . SER A 1 319 ? -11.708 12.210 -10.130 1.00 81.62 319 SER A C 1
ATOM 2433 O O . SER A 1 319 ? -12.673 12.872 -9.750 1.00 81.62 319 SER A O 1
ATOM 2435 N N . LEU A 1 320 ? -11.707 11.607 -11.320 1.00 80.38 320 LEU A N 1
ATOM 2436 C CA . LEU A 1 320 ? -12.862 11.494 -12.217 1.00 80.38 320 LEU A CA 1
ATOM 2437 C C . LEU A 1 320 ? -13.589 10.161 -11.990 1.00 80.38 320 LEU A C 1
ATOM 2439 O O . LEU A 1 320 ? -13.083 9.294 -11.273 1.00 80.38 320 LEU A O 1
ATOM 2443 N N . LYS A 1 321 ? -14.784 9.993 -12.585 1.00 66.56 321 LYS A N 1
ATOM 2444 C CA . LYS A 1 321 ? -15.450 8.679 -12.567 1.00 66.56 321 LYS A CA 1
ATOM 2445 C C . LYS A 1 321 ? -14.516 7.633 -13.199 1.00 66.56 321 LYS A C 1
ATOM 2447 O O . LYS A 1 321 ? -13.935 7.943 -14.242 1.00 66.56 321 LYS A O 1
ATOM 2452 N N . PRO A 1 322 ? -14.337 6.468 -12.551 1.00 61.09 322 PRO A N 1
ATOM 2453 C CA . PRO A 1 322 ? -13.603 5.350 -13.129 1.00 61.09 322 PRO A CA 1
ATOM 2454 C C . PRO A 1 322 ? -14.263 4.819 -14.401 1.00 61.09 322 PRO A C 1
ATOM 2456 O O . PRO A 1 322 ? -15.501 4.964 -14.535 1.00 61.09 322 PRO A O 1
#

Secondary structure (DSSP, 8-state):
---------------------SSSHHHHHHHHHHHHHHTS--EEEEE---TTTHHHHHHHHHHTTTTEEEEEEE-TT-GGGTHHHHHHHHHHHHH-GGGHHHHIIIIIHHHHHHTTHHHHHHHTT-TT-GGGS-HHHHHHHTT--EEEES-TTSHHHHHHHHHTT-SEEEEES--SPPPHHHHHTSTT-EEEEESS-TTTT-SS-HHHHHTTSSS---EEEEEE--SSTT-SPEEEEEE----TT--HHHHHHHHHHHHHHHHHHHHHHHHHHTS----B--PPPPP--SPPHHHHHHHHHTT--S--HHHHHHHHTTTS--

Foldseek 3Di:
DDDDDDDDDDDDDDDDDDDDDPPPVVVVVVVVVVVVLVLAAAEEEEAAQWLLALLLVLVLCVVCVVRYLEYEHEDPQFVVCVGPVSVVVVCCVFANPLCVVLCCLTPVLLVVLLVVLVVQCVVQVCPVPSQLHGNVRSCVVSVHHYDYPSDCADPVVLVSCQVSVGQEYEYEHHDDADDPVSQVSHVQGYKYKAWADPPQQFDPLSLLVLLLDPHRWTKIWIFGRDNDGPQFATPDIDTDDDDPADASSNSSNVRSNVSNVRVVVQSVVCSVVVHRDRHHGDDRDDHDYDDYNVSSVSSVVVVYHNDDPVSNVCSSCSNHDD

pLDDT: mean 87.5, std 18.88, range [27.5, 98.88]

Radius of gyration: 26.24 Å; Cα contacts (8 Å, |Δi|>4): 555; chains: 1; bounding box: 100×58×56 Å

Nearest PDB structures (foldseek):
  2bln-assembly2_B  TM=8.181E-01  e=6.774E-14  Escherichia coli
  3tqq-assembly1_A  TM=8.401E-01  e=3.120E-12  Coxiella burnetii
  1fmt-assembly2_B  TM=7.697E-01  e=6.901E-13  Escherichia coli
  2fmt-assembly2_B  TM=7.421E-01  e=1.746E-12  Escherichia coli
  4iqf-assembly2_B  TM=7.358E-01  e=1.163E-12  Bacillus anthracis